Protein AF-A0A382EES9-F1 (afdb_monomer)

pLDDT: mean 71.37, std 22.9, range [36.12, 98.88]

Mean predicted aligned error: 17.4 Å

Solvent-accessible surface area (backbone atoms only — not comparable to full-atom values): 14140 Å² total; per-residue (Å²): 135,84,86,78,92,77,91,83,88,79,84,86,87,85,80,98,61,98,81,77,88,80,86,78,88,70,94,69,82,76,74,61,100,62,79,60,98,79,63,79,49,53,25,60,50,78,76,45,77,51,73,85,44,66,88,52,75,44,81,46,64,52,40,72,58,90,65,76,36,27,38,26,44,30,29,70,38,61,54,99,56,19,18,29,26,34,15,60,63,64,62,79,55,71,82,47,69,74,43,70,50,77,48,48,84,43,75,76,59,59,49,35,28,37,32,32,79,58,36,52,68,52,40,67,71,20,35,38,38,33,42,44,41,54,65,71,90,67,76,76,80,90,74,79,91,79,59,79,80,94,72,84,95,78,73,85,71,60,76,76,80,62,72,59,76,89,81,68,66,99,82,57,75,51,77,69,80,89,70,99,57,95,85,65,82,77,69,91,77,72,92,77,86,74,86,79,83,80,82,46,55,50,97,86,66,48,77,71,72,118

Structure (mmCIF, N/CA/C/O backbone):
data_AF-A0A382EES9-F1
#
_entry.id   AF-A0A382EES9-F1
#
loop_
_atom_site.group_PDB
_atom_site.id
_atom_site.type_symbol
_atom_site.label_atom_id
_atom_site.label_alt_id
_atom_site.label_comp_id
_atom_site.label_asym_id
_atom_site.label_entity_id
_atom_site.label_seq_id
_atom_site.pdbx_PDB_ins_code
_atom_site.Cartn_x
_atom_site.Cartn_y
_atom_site.Cartn_z
_atom_site.occupancy
_atom_site.B_iso_or_equiv
_atom_site.auth_seq_id
_atom_site.auth_comp_id
_atom_site.auth_asym_id
_atom_site.auth_atom_id
_atom_site.pdbx_PDB_model_num
ATOM 1 N N . MET A 1 1 ? 36.083 26.154 -17.896 1.00 42.50 1 MET A N 1
ATOM 2 C CA . MET A 1 1 ? 36.610 24.866 -18.388 1.00 42.50 1 MET A CA 1
ATOM 3 C C . MET A 1 1 ? 35.481 23.863 -18.247 1.00 42.50 1 MET A C 1
ATOM 5 O O . MET A 1 1 ? 35.076 23.611 -17.123 1.00 42.50 1 MET A O 1
ATOM 9 N N . ILE A 1 2 ? 34.883 23.423 -19.354 1.00 36.12 2 ILE A N 1
ATOM 10 C CA . ILE A 1 2 ? 33.796 22.436 -19.323 1.00 36.12 2 ILE A CA 1
ATOM 11 C C . ILE A 1 2 ? 34.467 21.068 -19.421 1.00 36.12 2 ILE A C 1
ATOM 13 O O . ILE A 1 2 ? 35.083 20.767 -20.443 1.00 36.12 2 ILE A O 1
ATOM 17 N N . ALA A 1 3 ? 34.419 20.288 -18.344 1.00 36.12 3 ALA A N 1
ATOM 18 C CA . ALA A 1 3 ? 34.829 18.892 -18.385 1.00 36.12 3 ALA A CA 1
ATOM 19 C C . ALA A 1 3 ? 33.756 18.109 -19.153 1.00 36.12 3 ALA A C 1
ATOM 21 O O . ALA A 1 3 ? 32.573 18.202 -18.832 1.00 36.12 3 ALA A O 1
ATOM 22 N N . ARG A 1 4 ? 34.166 17.404 -20.210 1.00 41.59 4 ARG A N 1
ATOM 23 C CA . ARG A 1 4 ? 33.318 16.472 -20.957 1.00 41.59 4 ARG A CA 1
ATOM 24 C C . ARG A 1 4 ? 33.819 15.071 -20.640 1.00 41.59 4 ARG A C 1
ATOM 26 O O . ARG A 1 4 ? 34.854 14.666 -21.167 1.00 41.59 4 ARG A O 1
ATOM 33 N N . ASP A 1 5 ? 33.114 14.357 -19.776 1.00 51.81 5 ASP A N 1
ATOM 34 C CA . ASP A 1 5 ? 33.430 12.959 -19.495 1.00 51.81 5 ASP A CA 1
ATOM 35 C C . ASP A 1 5 ? 33.044 12.111 -20.715 1.00 51.81 5 ASP A C 1
ATOM 37 O O . ASP A 1 5 ? 31.922 12.186 -21.213 1.00 51.81 5 ASP A O 1
ATOM 41 N N . THR A 1 6 ? 34.004 11.356 -21.255 1.00 49.81 6 THR A N 1
ATOM 42 C CA . THR A 1 6 ? 33.824 10.536 -22.463 1.00 49.81 6 THR A CA 1
ATOM 43 C C . THR A 1 6 ? 34.046 9.072 -22.108 1.00 49.81 6 THR A C 1
ATOM 45 O O . THR A 1 6 ? 35.150 8.690 -21.720 1.00 49.81 6 THR A O 1
ATOM 48 N N . LEU A 1 7 ? 33.021 8.233 -22.264 1.00 69.00 7 LEU A N 1
ATOM 49 C CA . LEU A 1 7 ? 33.156 6.785 -22.110 1.00 69.00 7 LEU A CA 1
ATOM 50 C C . LEU A 1 7 ? 33.716 6.183 -23.407 1.00 69.00 7 LEU A C 1
ATOM 52 O O . LEU A 1 7 ? 33.041 6.168 -24.433 1.00 69.00 7 LEU A O 1
ATOM 56 N N . THR A 1 8 ? 34.956 5.695 -23.363 1.00 56.03 8 THR A N 1
ATOM 57 C CA . THR A 1 8 ? 35.634 5.067 -24.510 1.00 56.03 8 THR A CA 1
ATOM 58 C C . THR A 1 8 ? 35.688 3.554 -24.311 1.00 56.03 8 THR A C 1
ATOM 60 O O . THR A 1 8 ? 36.285 3.090 -23.344 1.00 56.03 8 THR A O 1
ATOM 63 N N . ILE A 1 9 ? 35.087 2.779 -25.222 1.00 67.00 9 ILE A N 1
ATOM 64 C CA . ILE A 1 9 ? 35.114 1.307 -25.195 1.00 67.00 9 ILE A CA 1
ATOM 65 C C . ILE A 1 9 ? 35.824 0.820 -26.459 1.00 67.00 9 ILE A C 1
ATOM 67 O O . ILE A 1 9 ? 35.335 1.016 -27.569 1.00 67.00 9 ILE A O 1
ATOM 71 N N . GLN A 1 10 ? 36.998 0.211 -26.291 1.00 57.91 10 GLN A N 1
ATOM 72 C CA . GLN A 1 10 ? 37.835 -0.290 -27.383 1.00 57.91 10 GLN A CA 1
ATOM 73 C C . GLN A 1 10 ? 38.084 -1.792 -27.209 1.00 57.91 10 GLN A C 1
ATOM 75 O O . GLN A 1 10 ? 38.383 -2.242 -26.105 1.00 57.91 10 GLN A O 1
ATOM 80 N N . ASN A 1 11 ? 38.016 -2.559 -28.302 1.00 56.91 11 ASN A N 1
ATOM 81 C CA . ASN A 1 11 ? 38.629 -3.889 -28.352 1.00 56.91 11 ASN A CA 1
ATOM 82 C C . ASN A 1 11 ? 40.104 -3.734 -28.738 1.00 56.91 11 ASN A C 1
ATOM 84 O O . ASN A 1 11 ? 40.416 -2.984 -29.663 1.00 56.91 11 ASN A O 1
ATOM 88 N N . HIS A 1 12 ? 41.002 -4.458 -28.070 1.00 53.16 12 HIS A N 1
ATOM 89 C CA . HIS A 1 12 ? 42.409 -4.523 -28.469 1.00 53.16 12 HIS A CA 1
ATOM 90 C C . HIS A 1 12 ? 42.583 -5.426 -29.708 1.00 53.16 12 HIS A C 1
ATOM 92 O O . HIS A 1 12 ? 42.014 -6.514 -29.779 1.00 53.16 12 HIS A O 1
ATOM 98 N N . THR A 1 13 ? 43.382 -4.970 -30.670 1.00 51.78 13 THR A N 1
ATOM 99 C CA . THR A 1 13 ? 43.938 -5.723 -31.816 1.00 51.78 13 THR A CA 1
ATOM 100 C C . THR A 1 13 ? 45.095 -6.601 -31.280 1.00 51.78 13 THR A C 1
ATOM 102 O O . THR A 1 13 ? 45.817 -6.118 -30.415 1.00 51.78 13 THR A O 1
ATOM 105 N N . GLU A 1 14 ? 45.391 -7.863 -31.620 1.00 52.16 14 GLU A N 1
ATOM 106 C CA . GLU A 1 14 ? 45.168 -8.767 -32.764 1.00 52.16 14 GLU A CA 1
ATOM 107 C C . GLU A 1 14 ? 45.475 -10.216 -32.280 1.00 52.16 14 GLU A C 1
ATOM 109 O O . GLU A 1 14 ? 46.299 -10.388 -31.379 1.00 52.16 14 GLU A O 1
ATOM 114 N N . GLY A 1 15 ? 44.855 -11.260 -32.851 1.00 48.62 15 GLY A N 1
ATOM 115 C CA . GLY A 1 15 ? 45.161 -12.663 -32.512 1.00 48.62 15 GLY A CA 1
ATOM 116 C C . GLY A 1 15 ? 44.040 -13.648 -32.870 1.00 48.62 15 GLY A C 1
ATOM 117 O O . GLY A 1 15 ? 43.134 -13.877 -32.080 1.00 48.62 15 GLY A O 1
ATOM 118 N N . ASP A 1 16 ? 44.121 -14.171 -34.088 1.00 53.34 16 ASP A N 1
ATOM 119 C CA . ASP A 1 16 ? 43.467 -15.222 -34.899 1.00 53.34 16 ASP A CA 1
ATOM 120 C C . ASP A 1 16 ? 42.477 -16.250 -34.282 1.00 53.34 16 ASP A C 1
ATOM 122 O O . ASP A 1 16 ? 42.281 -17.335 -34.832 1.00 53.34 16 ASP A O 1
ATOM 126 N N . GLY A 1 17 ? 41.795 -15.962 -33.176 1.00 53.91 17 GLY A N 1
ATOM 127 C CA . GLY A 1 17 ? 40.752 -16.820 -32.610 1.00 53.91 17 GLY A CA 1
ATOM 128 C C . GLY A 1 17 ? 39.356 -16.323 -32.975 1.00 53.91 17 GLY A C 1
ATOM 129 O O . GLY A 1 17 ? 38.868 -15.360 -32.391 1.00 53.91 17 GLY A O 1
ATOM 130 N N . ALA A 1 18 ? 38.662 -17.000 -33.892 1.00 51.41 18 ALA A N 1
ATOM 131 C CA . ALA A 1 18 ? 37.314 -16.651 -34.369 1.00 51.41 18 ALA A CA 1
ATOM 132 C C . ALA A 1 18 ? 36.179 -16.725 -33.310 1.00 51.41 18 ALA A C 1
ATOM 134 O O . ALA A 1 18 ? 35.006 -16.704 -33.675 1.00 51.41 18 ALA A O 1
ATOM 135 N N . ALA A 1 19 ? 36.490 -16.802 -32.011 1.00 50.97 19 ALA A N 1
ATOM 136 C CA . ALA A 1 19 ? 35.533 -17.136 -30.954 1.00 50.97 19 ALA A CA 1
ATOM 137 C C . ALA A 1 19 ? 35.266 -16.045 -29.893 1.00 50.97 19 ALA A C 1
ATOM 139 O O . ALA A 1 19 ? 34.475 -16.294 -28.991 1.00 50.97 19 ALA A O 1
ATOM 140 N N . ALA A 1 20 ? 35.836 -14.835 -29.970 1.00 51.59 20 ALA A N 1
ATOM 141 C CA . ALA A 1 20 ? 35.508 -13.781 -28.993 1.00 51.59 20 ALA A CA 1
ATOM 142 C C . ALA A 1 20 ? 35.562 -12.368 -29.600 1.00 51.59 20 ALA A C 1
ATOM 144 O O . ALA A 1 20 ? 36.567 -11.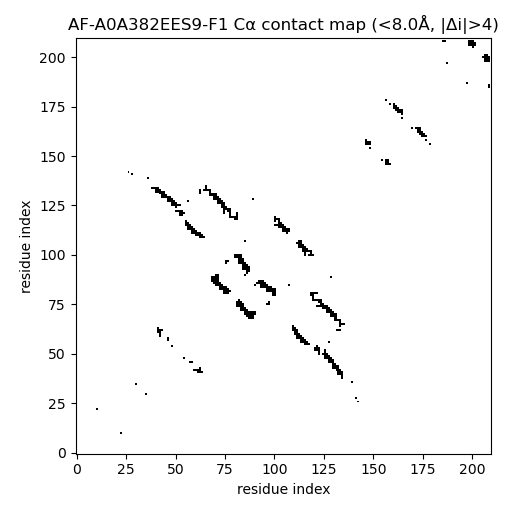673 -29.510 1.00 51.59 20 ALA A O 1
ATOM 145 N N . ARG A 1 21 ? 34.473 -11.940 -30.251 1.00 56.56 21 ARG A N 1
ATOM 146 C CA . ARG A 1 21 ? 34.340 -10.598 -30.862 1.00 56.56 21 ARG A CA 1
ATOM 147 C C . ARG A 1 21 ? 33.037 -9.884 -30.477 1.00 56.56 21 ARG A C 1
ATOM 149 O O . ARG A 1 21 ? 32.479 -9.150 -31.285 1.00 56.56 21 ARG A O 1
ATOM 156 N N . LEU A 1 22 ? 32.530 -10.112 -29.267 1.00 52.56 22 LEU A N 1
ATOM 157 C CA . LEU A 1 22 ? 31.331 -9.437 -28.759 1.00 52.56 22 LEU A CA 1
ATOM 158 C C . LEU A 1 22 ? 31.730 -8.323 -27.786 1.00 52.56 22 LEU A C 1
ATOM 160 O O . LEU A 1 22 ? 32.188 -8.599 -26.681 1.00 52.56 22 LEU A O 1
ATOM 164 N N . THR A 1 23 ? 31.542 -7.064 -28.192 1.00 53.81 23 THR A N 1
ATOM 165 C CA . THR A 1 23 ? 31.513 -5.924 -27.264 1.00 53.81 23 THR A CA 1
ATOM 166 C C . THR A 1 23 ? 30.055 -5.655 -26.922 1.00 53.81 23 THR A C 1
ATOM 168 O O . THR A 1 23 ? 29.366 -4.928 -27.635 1.00 53.81 23 THR A O 1
ATOM 171 N N . ASN A 1 24 ? 29.562 -6.273 -25.850 1.00 54.53 24 ASN A N 1
ATOM 172 C CA . ASN A 1 24 ? 28.221 -5.995 -25.351 1.00 54.53 24 ASN A CA 1
ATOM 173 C C . ASN A 1 24 ? 28.283 -4.785 -24.418 1.00 54.53 24 ASN A C 1
ATOM 175 O O . ASN A 1 24 ? 28.760 -4.896 -23.291 1.00 54.53 24 ASN A O 1
ATOM 179 N N . ILE A 1 25 ? 27.768 -3.639 -24.865 1.00 68.31 25 ILE A N 1
ATOM 180 C CA . ILE A 1 25 ? 27.372 -2.573 -23.940 1.00 68.31 25 ILE A CA 1
ATOM 181 C C . ILE A 1 25 ? 26.004 -2.974 -23.411 1.00 68.31 25 ILE A C 1
ATOM 183 O O . ILE A 1 25 ? 24.982 -2.771 -24.061 1.00 68.31 25 ILE A O 1
ATOM 187 N N . ALA A 1 26 ? 26.004 -3.636 -22.265 1.00 53.47 26 ALA A N 1
ATOM 188 C CA . ALA A 1 26 ? 24.794 -4.128 -21.648 1.00 53.47 26 ALA A CA 1
ATOM 189 C C . ALA A 1 26 ? 24.484 -3.249 -20.436 1.00 53.47 26 ALA A C 1
ATOM 191 O O . ALA A 1 26 ? 25.188 -3.303 -19.429 1.00 53.47 26 ALA A O 1
ATOM 192 N N . PHE A 1 27 ? 23.436 -2.437 -20.539 1.00 60.19 27 PHE A N 1
ATOM 193 C CA . PHE A 1 27 ? 22.847 -1.761 -19.387 1.00 60.19 27 PHE A CA 1
ATOM 194 C C . PHE A 1 27 ? 22.052 -2.805 -18.605 1.00 60.19 27 PHE A C 1
ATOM 196 O O . PHE A 1 27 ? 20.870 -3.023 -18.850 1.00 60.19 27 PHE A O 1
ATOM 203 N N . GLN A 1 28 ? 22.747 -3.543 -17.748 1.00 49.47 28 GLN A N 1
ATOM 204 C CA . GLN A 1 28 ? 22.151 -4.571 -16.907 1.00 49.47 28 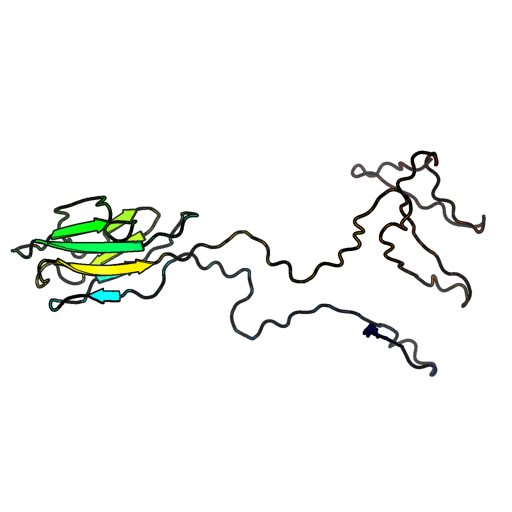GLN A CA 1
ATOM 205 C C . GLN A 1 28 ? 22.050 -4.019 -15.493 1.00 49.47 28 GLN A C 1
ATOM 207 O O . GLN A 1 28 ? 23.063 -3.664 -14.894 1.00 49.47 28 GLN A O 1
ATOM 212 N N . GLY A 1 29 ? 20.836 -3.970 -14.956 1.00 46.19 29 GLY A N 1
ATOM 213 C CA . GLY A 1 29 ? 20.664 -4.026 -13.513 1.00 46.19 29 GLY A CA 1
ATOM 214 C C . GLY A 1 29 ? 20.860 -5.475 -13.082 1.00 46.19 29 GLY A C 1
ATOM 215 O O . GLY A 1 29 ? 20.283 -6.380 -13.684 1.00 46.19 29 GLY A O 1
ATOM 216 N N . TRP A 1 30 ? 21.686 -5.711 -12.070 1.00 39.50 30 TRP A N 1
ATOM 217 C CA . TRP A 1 30 ? 21.537 -6.920 -11.273 1.00 39.50 30 TRP A CA 1
ATOM 218 C C . TRP A 1 30 ? 20.453 -6.639 -10.248 1.00 39.50 30 TRP A C 1
ATOM 220 O O . TRP A 1 30 ? 20.538 -5.636 -9.543 1.00 39.50 30 TRP A O 1
ATOM 230 N N . SER A 1 31 ? 19.446 -7.510 -10.184 1.00 46.06 31 SER A N 1
ATOM 231 C CA . SER A 1 31 ? 18.669 -7.630 -8.961 1.00 46.06 31 SER A CA 1
ATOM 232 C C . SER A 1 31 ? 19.660 -8.049 -7.877 1.00 46.06 31 SER A C 1
ATOM 234 O O . SER A 1 31 ? 20.316 -9.093 -8.002 1.00 46.06 31 SER A O 1
ATOM 236 N N . ASP A 1 32 ? 19.789 -7.257 -6.822 1.00 42.03 32 ASP A N 1
ATOM 237 C CA . ASP A 1 32 ? 20.064 -7.860 -5.530 1.00 42.03 32 ASP A CA 1
ATOM 238 C C . ASP A 1 32 ? 19.013 -8.954 -5.294 1.00 42.03 32 ASP A C 1
ATOM 240 O O . ASP A 1 32 ? 17.936 -8.963 -5.886 1.00 42.03 32 ASP A O 1
ATOM 244 N N . GLY A 1 33 ? 19.354 -9.974 -4.517 1.00 43.34 33 GLY A N 1
ATOM 245 C CA . GLY A 1 33 ? 18.442 -11.078 -4.211 1.00 43.34 33 GLY A CA 1
ATOM 246 C C . GLY A 1 33 ? 17.223 -10.669 -3.375 1.00 43.34 33 GLY A C 1
ATOM 247 O O . GLY A 1 33 ? 16.751 -11.486 -2.599 1.00 43.34 33 GLY A O 1
ATOM 248 N N . GLU A 1 34 ? 16.745 -9.437 -3.509 1.00 49.28 34 GLU A N 1
ATOM 249 C CA . GLU A 1 34 ? 15.599 -8.836 -2.856 1.00 49.28 34 GLU A CA 1
ATOM 250 C C . GLU A 1 34 ? 14.888 -7.994 -3.935 1.00 49.28 34 GLU A C 1
ATOM 252 O O . GLU A 1 34 ? 15.448 -7.038 -4.453 1.00 49.28 34 GLU A O 1
ATOM 257 N N . ASP A 1 35 ? 13.665 -8.385 -4.293 1.00 47.59 35 ASP A N 1
ATOM 258 C CA . ASP A 1 35 ? 12.671 -7.509 -4.928 1.00 47.59 35 ASP A CA 1
ATOM 259 C C . ASP A 1 35 ? 12.956 -7.015 -6.375 1.00 47.59 35 ASP A C 1
ATOM 261 O O . ASP A 1 35 ? 13.468 -5.930 -6.665 1.00 47.59 35 ASP A O 1
ATOM 265 N N . SER A 1 36 ? 12.544 -7.843 -7.344 1.00 50.50 36 SER A N 1
ATOM 266 C CA . SER A 1 36 ? 12.363 -7.398 -8.728 1.00 50.50 36 SER A CA 1
ATOM 267 C C . SER A 1 36 ? 11.241 -6.367 -8.780 1.00 50.50 36 SER A C 1
ATOM 269 O O . SER A 1 36 ? 10.146 -6.647 -8.319 1.00 50.50 36 SER A O 1
ATOM 271 N N . ALA A 1 37 ? 11.444 -5.251 -9.483 1.00 43.12 37 ALA A N 1
ATOM 272 C CA . ALA A 1 37 ? 10.449 -4.202 -9.753 1.00 43.12 37 ALA A CA 1
ATOM 273 C C . ALA A 1 37 ? 9.230 -4.634 -10.624 1.00 43.12 37 ALA A C 1
ATOM 275 O O . ALA A 1 37 ? 8.714 -3.864 -11.434 1.00 43.12 37 ALA A O 1
ATOM 276 N N . ASN A 1 38 ? 8.786 -5.880 -10.471 1.00 45.34 38 ASN A N 1
ATOM 277 C CA . ASN A 1 38 ? 7.461 -6.398 -10.773 1.00 45.34 38 ASN A CA 1
ATOM 278 C C . ASN A 1 38 ? 6.846 -7.082 -9.528 1.00 45.34 38 ASN A C 1
ATOM 280 O O . ASN A 1 38 ? 5.967 -7.935 -9.675 1.00 45.34 38 ASN A O 1
ATOM 284 N N . ASP A 1 39 ? 7.315 -6.759 -8.316 1.00 48.12 39 ASP A N 1
ATOM 285 C CA . ASP A 1 39 ? 6.694 -7.257 -7.098 1.00 48.12 39 ASP A CA 1
ATOM 286 C C . ASP A 1 39 ? 5.304 -6.650 -6.971 1.00 48.12 39 ASP A C 1
ATOM 288 O O . ASP A 1 39 ? 5.065 -5.453 -6.778 1.00 48.12 39 ASP A O 1
ATOM 292 N N . TYR A 1 40 ? 4.349 -7.549 -7.112 1.00 46.34 40 TYR A N 1
ATOM 293 C CA . TYR A 1 40 ? 2.964 -7.351 -6.777 1.00 46.34 40 TYR A CA 1
ATOM 294 C C . TYR A 1 40 ? 2.853 -7.175 -5.255 1.00 46.34 40 TYR A C 1
ATOM 296 O O . TYR A 1 40 ? 2.450 -8.082 -4.530 1.00 46.34 40 TYR A O 1
ATOM 304 N N . PHE A 1 41 ? 3.210 -5.998 -4.739 1.00 57.91 41 PHE A N 1
ATOM 305 C CA . PHE A 1 41 ? 2.901 -5.620 -3.362 1.00 57.91 41 PHE A CA 1
ATOM 306 C C . PHE A 1 41 ? 1.443 -5.171 -3.280 1.00 57.91 41 PHE A C 1
ATOM 308 O O . PHE A 1 41 ? 1.147 -3.984 -3.159 1.00 57.91 41 PHE A O 1
ATOM 315 N N . GLN A 1 42 ? 0.513 -6.120 -3.388 1.00 61.12 42 GLN A N 1
ATOM 316 C CA . GLN A 1 42 ? -0.883 -5.880 -3.026 1.00 61.12 42 GLN A CA 1
ATOM 317 C C . GLN A 1 42 ? -1.101 -6.316 -1.584 1.00 61.12 42 GLN A C 1
ATOM 319 O O . GLN A 1 42 ? -0.973 -7.494 -1.251 1.00 61.12 42 GLN A O 1
ATOM 324 N N . GLY A 1 43 ? -1.424 -5.351 -0.726 1.00 81.94 43 GLY A N 1
ATOM 325 C CA . GLY A 1 43 ? -1.603 -5.584 0.700 1.00 81.94 43 GLY A CA 1
ATOM 326 C C . GLY A 1 43 ? -1.488 -4.296 1.504 1.00 81.94 43 GLY A C 1
ATOM 327 O O . GLY A 1 43 ? -2.020 -3.250 1.126 1.00 81.94 43 GLY A O 1
ATOM 328 N N . PHE A 1 44 ? -0.799 -4.377 2.635 1.00 90.62 44 PHE A N 1
ATOM 329 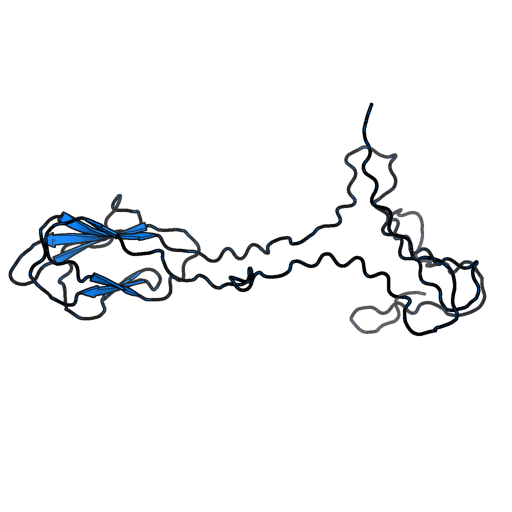C CA . PHE A 1 44 ? -0.675 -3.289 3.595 1.00 90.62 44 PHE A CA 1
ATOM 330 C C . PHE A 1 44 ? 0.614 -3.412 4.414 1.00 90.62 44 PHE A C 1
ATOM 332 O O . PHE A 1 44 ? 1.191 -4.492 4.531 1.00 90.62 44 PHE A O 1
ATOM 339 N N . ALA A 1 45 ? 1.069 -2.287 4.965 1.00 89.56 45 ALA A N 1
ATOM 340 C CA . ALA A 1 45 ? 2.203 -2.224 5.881 1.00 89.56 45 ALA A CA 1
ATOM 341 C C . ALA A 1 45 ? 1.878 -2.866 7.243 1.00 89.56 45 ALA A C 1
ATOM 343 O O . ALA A 1 45 ? 0.729 -3.193 7.533 1.00 89.56 45 ALA A O 1
ATOM 344 N N . SER A 1 46 ? 2.885 -3.005 8.108 1.00 91.06 46 SER A N 1
ATOM 345 C CA . SER A 1 46 ? 2.709 -3.548 9.459 1.00 91.06 46 SER A CA 1
ATOM 346 C C . SER A 1 46 ? 1.587 -2.852 10.231 1.00 91.06 46 SER A C 1
ATOM 348 O O . SER A 1 46 ? 1.498 -1.624 10.248 1.00 91.06 46 SER A O 1
ATOM 350 N N . THR A 1 47 ? 0.768 -3.645 10.918 1.00 95.75 47 THR A N 1
ATOM 351 C CA . THR A 1 47 ? -0.279 -3.133 11.800 1.00 95.75 47 THR A CA 1
ATOM 352 C C . THR A 1 47 ? 0.327 -2.445 13.017 1.00 95.75 47 THR A C 1
ATOM 354 O O . THR A 1 47 ? 1.200 -2.998 13.689 1.00 95.75 47 THR A O 1
ATOM 357 N N . THR A 1 48 ? -0.162 -1.251 13.331 1.00 97.62 48 THR A N 1
ATOM 358 C CA . THR A 1 48 ? 0.119 -0.560 14.592 1.00 97.62 48 THR A CA 1
ATOM 359 C C . THR A 1 48 ? -1.098 -0.651 15.503 1.00 97.62 48 THR A C 1
ATOM 361 O O . THR A 1 48 ? -2.231 -0.626 15.034 1.00 97.62 48 THR A O 1
ATOM 364 N N . PHE A 1 49 ? -0.867 -0.765 16.809 1.00 98.25 49 PHE A N 1
ATOM 365 C CA . PHE A 1 49 ? -1.911 -0.749 17.832 1.00 98.25 49 PHE A CA 1
ATOM 366 C C . PHE A 1 49 ? -1.654 0.400 18.802 1.00 98.25 49 PHE A C 1
ATOM 368 O O . PHE A 1 49 ? -0.526 0.580 19.265 1.00 98.25 49 PHE A O 1
ATOM 375 N N . THR A 1 50 ? -2.700 1.155 19.124 1.00 98.44 50 THR A N 1
ATOM 376 C CA . THR A 1 50 ? -2.673 2.209 20.140 1.00 98.44 50 THR A CA 1
ATOM 377 C C . THR A 1 50 ? -3.785 1.960 21.143 1.00 98.44 50 THR A C 1
ATOM 379 O O . THR A 1 50 ? -4.958 2.167 20.838 1.00 98.44 50 THR A O 1
ATOM 382 N N . GLY A 1 51 ? -3.410 1.542 22.349 1.00 97.25 51 GLY A N 1
ATOM 383 C CA . GLY A 1 51 ? -4.355 1.179 23.396 1.00 97.25 51 GLY A CA 1
ATOM 384 C C . GLY A 1 51 ? -3.691 0.499 24.582 1.00 97.25 51 GLY A C 1
ATOM 385 O O . GLY A 1 51 ? -2.469 0.354 24.639 1.00 97.25 51 GLY A O 1
ATOM 386 N N . SER A 1 52 ? -4.523 0.083 25.530 1.00 95.44 52 SER A N 1
ATOM 387 C CA . SER A 1 52 ? -4.117 -0.677 26.719 1.00 95.44 52 SER A CA 1
ATOM 388 C C . SER A 1 52 ? -4.957 -1.934 26.947 1.00 95.44 52 SER A C 1
ATOM 390 O O . SER A 1 52 ? -4.680 -2.670 27.892 1.00 95.44 52 SER A O 1
ATOM 392 N N . GLY A 1 53 ? -6.004 -2.146 26.145 1.00 96.75 53 GLY A N 1
ATOM 393 C CA . GLY A 1 53 ? -6.806 -3.360 26.138 1.00 96.75 53 GLY A CA 1
ATOM 394 C C . GLY A 1 53 ? -6.121 -4.494 25.383 1.00 96.75 53 GLY A C 1
ATOM 395 O O . GLY A 1 53 ? -4.909 -4.480 25.142 1.00 96.75 53 GLY A O 1
ATOM 396 N N . LEU A 1 54 ? -6.911 -5.511 25.050 1.00 97.94 54 LEU A N 1
ATOM 397 C CA . LEU A 1 54 ? -6.442 -6.657 24.284 1.00 97.94 54 LEU A CA 1
ATOM 398 C C . LEU A 1 54 ? -5.992 -6.226 22.877 1.00 97.94 54 LEU A C 1
ATOM 400 O O . LEU A 1 54 ? -6.695 -5.493 22.197 1.00 97.94 54 LEU A O 1
ATOM 404 N N . ASN A 1 55 ? -4.819 -6.692 22.440 1.00 98.31 55 ASN A N 1
ATOM 405 C CA . ASN A 1 55 ? -4.296 -6.461 21.092 1.00 98.31 55 ASN A CA 1
ATOM 406 C C . ASN A 1 55 ? -4.271 -7.778 20.312 1.00 98.31 55 ASN A C 1
ATOM 408 O O . ASN A 1 55 ? -3.270 -8.497 20.336 1.00 98.31 55 ASN A O 1
ATOM 412 N N . ASP A 1 56 ? -5.381 -8.104 19.662 1.00 98.31 56 ASP A N 1
ATOM 413 C CA . ASP A 1 56 ? -5.571 -9.370 18.949 1.00 98.31 56 ASP A CA 1
ATOM 414 C C . ASP A 1 56 ? -6.292 -9.215 17.594 1.00 98.31 56 ASP A C 1
ATOM 416 O O . ASP A 1 56 ? -6.662 -10.215 16.973 1.00 98.31 56 ASP A O 1
ATOM 420 N N . LEU A 1 57 ? -6.461 -7.980 17.107 1.00 98.50 57 LEU A N 1
ATOM 421 C CA . LEU A 1 57 ? -6.932 -7.717 15.750 1.00 98.50 57 LEU A CA 1
ATOM 422 C C . LEU A 1 57 ? -5.836 -8.076 14.745 1.00 98.50 57 LEU A C 1
ATOM 424 O O . LEU A 1 57 ? -4.710 -7.581 14.813 1.00 98.50 57 LEU A O 1
ATOM 428 N N . THR A 1 58 ? -6.195 -8.885 13.754 1.00 98.19 58 THR A N 1
ATOM 429 C CA . THR A 1 58 ? -5.351 -9.186 12.594 1.00 98.19 58 THR A CA 1
ATOM 430 C C . THR A 1 58 ? -6.001 -8.662 11.316 1.00 98.19 58 THR A C 1
ATOM 432 O O . THR A 1 58 ? -7.152 -8.992 11.026 1.00 98.19 58 THR A O 1
ATOM 435 N N . TYR A 1 59 ? -5.261 -7.864 10.540 1.00 97.81 59 TYR A N 1
ATOM 436 C CA . TYR A 1 59 ? -5.633 -7.504 9.169 1.00 97.81 59 TYR A CA 1
ATOM 437 C C . TYR A 1 59 ? -5.208 -8.609 8.195 1.00 97.81 59 TYR A C 1
ATOM 439 O O . TYR A 1 59 ? -4.180 -9.261 8.376 1.00 97.81 59 TYR A O 1
ATOM 447 N N . SER A 1 60 ? -5.991 -8.813 7.141 1.00 94.94 60 SER A N 1
ATOM 448 C CA . SER A 1 60 ? -5.736 -9.779 6.071 1.00 94.94 60 SER A CA 1
ATOM 449 C C . SER A 1 60 ? -6.408 -9.342 4.762 1.00 94.94 60 SER A C 1
ATOM 451 O O . SER A 1 60 ? -7.058 -8.296 4.700 1.00 94.94 60 SER A O 1
ATOM 453 N N . GLY A 1 61 ? -6.250 -10.155 3.716 1.00 91.88 61 GLY A N 1
ATOM 454 C CA . GLY A 1 61 ? -6.837 -9.915 2.400 1.00 91.88 61 GLY A CA 1
ATOM 455 C C . GLY A 1 61 ? -5.890 -9.220 1.421 1.00 91.88 61 GLY A C 1
ATOM 456 O O . GLY A 1 61 ? -4.766 -8.846 1.757 1.00 91.88 61 GLY A O 1
ATOM 457 N N . ASN A 1 62 ? -6.346 -9.091 0.177 1.00 88.88 62 ASN A N 1
ATOM 458 C CA . ASN A 1 62 ? -5.592 -8.486 -0.915 1.00 88.88 62 ASN A CA 1
ATOM 459 C C . ASN A 1 62 ? -6.249 -7.156 -1.273 1.00 88.88 62 ASN A C 1
ATOM 461 O O . ASN A 1 62 ? -7.306 -7.145 -1.908 1.00 88.88 62 ASN A O 1
ATOM 465 N N . TYR A 1 63 ? -5.618 -6.050 -0.867 1.00 92.06 63 TYR A N 1
ATOM 466 C CA . TYR A 1 63 ? -6.096 -4.720 -1.228 1.00 92.06 63 TYR A CA 1
ATOM 467 C C . TYR A 1 63 ? -6.172 -4.592 -2.752 1.00 92.06 63 TYR A C 1
ATOM 469 O O . TYR A 1 63 ? -5.199 -4.900 -3.436 1.00 92.06 63 TYR A O 1
ATOM 477 N N . ASN A 1 64 ? -7.329 -4.186 -3.277 1.00 89.62 64 ASN A N 1
ATOM 478 C CA . ASN A 1 64 ? -7.631 -4.240 -4.713 1.00 89.62 64 ASN A CA 1
ATOM 479 C C . ASN A 1 64 ? -7.977 -2.876 -5.338 1.00 89.62 64 ASN A C 1
ATOM 481 O O . ASN A 1 64 ? -8.592 -2.815 -6.402 1.00 89.62 64 ASN A O 1
ATOM 485 N N . SER A 1 65 ? -7.572 -1.782 -4.690 1.00 89.81 65 SER A N 1
ATOM 486 C CA . SER A 1 65 ? -7.786 -0.408 -5.158 1.00 89.81 65 SER A CA 1
ATOM 487 C C . SER A 1 65 ? -6.463 0.278 -5.521 1.00 89.81 65 SER A C 1
ATOM 489 O O . SER A 1 65 ? -5.389 -0.113 -5.073 1.00 89.81 65 SER A O 1
ATOM 491 N N . THR A 1 66 ? -6.535 1.321 -6.351 1.00 87.06 66 THR A N 1
ATOM 492 C CA . THR A 1 66 ? -5.374 2.057 -6.886 1.00 87.06 66 THR A CA 1
ATOM 493 C C . THR A 1 66 ? -4.982 3.286 -6.063 1.00 87.06 66 THR A C 1
ATOM 495 O O . THR A 1 66 ? -4.082 4.026 -6.450 1.00 87.06 66 THR A O 1
ATOM 498 N N . THR A 1 67 ? -5.674 3.561 -4.958 1.00 90.62 67 THR A N 1
ATOM 499 C CA . THR A 1 67 ? -5.414 4.722 -4.093 1.00 90.62 67 THR A CA 1
ATOM 500 C C . THR A 1 67 ? -4.833 4.261 -2.765 1.00 90.62 67 THR A C 1
ATOM 502 O O . THR A 1 67 ? -5.373 3.341 -2.159 1.00 90.62 67 THR A O 1
ATOM 505 N N . VAL A 1 68 ? -3.763 4.899 -2.286 1.00 92.69 68 VAL A N 1
ATOM 506 C CA . VAL A 1 68 ? -3.248 4.640 -0.932 1.00 92.69 68 VAL A CA 1
ATOM 507 C C . VAL A 1 68 ? -4.270 5.118 0.101 1.00 92.69 68 VAL A C 1
ATOM 509 O O . VAL A 1 68 ? -4.741 6.251 0.027 1.00 92.69 68 VAL A O 1
ATOM 512 N N . ARG A 1 69 ? -4.597 4.252 1.058 1.00 95.69 69 ARG A N 1
ATOM 513 C CA . ARG A 1 69 ? -5.540 4.482 2.153 1.00 95.69 69 ARG A CA 1
ATOM 514 C C . ARG A 1 69 ? -4.909 4.129 3.493 1.00 95.69 69 ARG A C 1
ATOM 516 O O . ARG A 1 69 ? -4.001 3.297 3.559 1.00 95.69 69 ARG A O 1
ATOM 523 N N . THR A 1 70 ? -5.442 4.724 4.552 1.00 97.69 70 THR A N 1
ATOM 524 C CA . THR A 1 70 ? -5.095 4.376 5.931 1.00 97.69 70 THR A CA 1
ATOM 525 C C . THR A 1 70 ? -6.337 3.820 6.594 1.00 97.69 70 THR A C 1
ATOM 527 O O . THR A 1 70 ? -7.279 4.564 6.863 1.00 97.69 70 THR A O 1
ATOM 530 N N . TYR A 1 71 ? -6.341 2.518 6.859 1.00 98.56 71 TYR A N 1
ATOM 531 C CA . TYR A 1 71 ? -7.443 1.907 7.584 1.00 98.56 71 TYR A CA 1
ATOM 532 C C . TYR A 1 71 ? -7.225 2.085 9.069 1.00 98.56 71 TYR A C 1
ATOM 534 O O . TYR A 1 71 ? -6.128 1.846 9.571 1.00 98.56 71 TYR A O 1
ATOM 542 N N . ARG A 1 72 ? -8.293 2.461 9.763 1.00 98.75 72 ARG A N 1
ATOM 543 C CA . ARG A 1 72 ? -8.343 2.517 11.216 1.00 98.75 72 ARG A CA 1
ATOM 544 C C . ARG A 1 72 ? -9.569 1.766 11.690 1.00 98.75 72 ARG A C 1
ATOM 546 O O . ARG A 1 72 ? -10.682 2.156 11.357 1.00 98.75 72 ARG A O 1
ATOM 553 N N . VAL A 1 73 ? -9.369 0.752 12.519 1.00 98.81 73 VAL A N 1
ATOM 554 C CA . VAL A 1 73 ? -10.439 0.089 13.273 1.00 98.81 73 VAL A CA 1
ATOM 555 C C . VAL A 1 73 ? -10.310 0.519 14.721 1.00 98.81 73 VAL A C 1
ATOM 557 O O . VAL A 1 73 ? -9.244 0.354 15.306 1.00 98.81 73 VAL A O 1
ATOM 560 N N . LYS A 1 74 ? -11.365 1.105 15.287 1.00 98.81 74 LYS A N 1
ATOM 561 C CA . LYS A 1 74 ? -11.380 1.669 16.639 1.00 98.81 74 LYS A CA 1
ATOM 562 C C . LYS A 1 74 ? -12.545 1.103 17.435 1.00 98.81 74 LYS A C 1
ATOM 564 O O . LYS A 1 74 ? -13.669 1.086 16.944 1.00 98.81 74 LYS A O 1
ATOM 569 N N . ILE A 1 75 ? -12.298 0.733 18.682 1.00 98.81 75 ILE A N 1
ATOM 570 C CA . ILE A 1 75 ? -13.344 0.283 19.603 1.00 98.81 75 ILE A CA 1
ATOM 571 C C . ILE A 1 75 ? -14.238 1.465 19.978 1.00 98.81 75 ILE A C 1
ATOM 573 O O . ILE A 1 75 ? -13.752 2.480 20.488 1.00 98.81 75 ILE A O 1
ATOM 577 N N . ASP A 1 76 ? -15.542 1.336 19.737 1.00 98.50 76 ASP A N 1
ATOM 578 C CA . ASP A 1 76 ? -16.546 2.360 20.053 1.00 98.50 76 ASP A CA 1
ATOM 579 C C . ASP A 1 76 ? -17.508 1.962 21.185 1.00 98.50 76 ASP A C 1
ATOM 581 O O . ASP A 1 76 ? -18.153 2.844 21.758 1.00 98.50 76 ASP A O 1
ATOM 585 N N . ALA A 1 77 ? -17.520 0.692 21.604 1.00 98.44 77 ALA A N 1
ATOM 586 C CA . ALA A 1 77 ? -18.059 0.267 22.894 1.00 98.44 77 ALA A CA 1
ATOM 587 C C . ALA A 1 77 ? -17.323 -0.968 23.436 1.00 98.44 77 ALA A C 1
ATOM 589 O O . ALA A 1 77 ? -17.114 -1.937 22.712 1.00 98.44 77 ALA A O 1
ATOM 590 N N . ALA A 1 78 ? -16.989 -0.945 24.730 1.00 97.38 78 ALA A N 1
ATOM 591 C CA . ALA A 1 78 ? -16.528 -2.118 25.474 1.00 97.38 78 ALA A CA 1
ATOM 592 C C . ALA A 1 78 ? -17.679 -2.628 26.357 1.00 97.38 78 ALA A C 1
ATOM 594 O O . ALA A 1 78 ? -18.152 -1.901 27.237 1.00 97.38 78 ALA A O 1
ATOM 595 N N . ALA A 1 79 ? -18.190 -3.829 26.091 1.00 94.44 79 ALA A N 1
ATOM 596 C CA . ALA A 1 79 ? -19.439 -4.329 26.671 1.00 94.44 79 ALA A CA 1
ATOM 597 C C . ALA A 1 79 ? -19.456 -5.868 26.782 1.00 94.44 79 ALA A C 1
ATOM 599 O O . ALA A 1 79 ? -18.420 -6.521 26.830 1.00 94.44 79 ALA A O 1
ATOM 600 N N . ALA A 1 80 ? -20.650 -6.471 26.861 1.00 95.25 80 ALA A N 1
ATOM 601 C CA . ALA A 1 80 ? -20.802 -7.932 26.806 1.00 95.25 80 ALA A CA 1
ATOM 602 C C . ALA A 1 80 ? -20.377 -8.519 25.445 1.00 95.25 80 ALA A C 1
ATOM 604 O O . ALA A 1 80 ? -20.019 -9.688 25.341 1.00 95.25 80 ALA A O 1
ATOM 605 N N . THR A 1 81 ? -20.435 -7.703 24.398 1.00 98.00 81 THR A N 1
ATOM 606 C CA . THR A 1 81 ? -19.778 -7.914 23.111 1.00 98.00 81 THR A CA 1
ATOM 607 C C . THR A 1 81 ? -19.276 -6.547 22.699 1.00 98.00 81 THR A C 1
ATOM 609 O O . THR A 1 81 ? -20.070 -5.604 22.641 1.00 98.00 81 THR A O 1
ATOM 612 N N . ASP A 1 82 ? -17.973 -6.427 22.494 1.00 98.75 82 ASP A N 1
ATOM 613 C CA . ASP A 1 82 ? -17.372 -5.162 22.104 1.00 98.75 82 ASP A CA 1
ATOM 614 C C . ASP A 1 82 ? -17.806 -4.809 20.674 1.00 98.75 82 ASP A C 1
ATOM 616 O O . ASP A 1 82 ? -18.082 -5.686 19.842 1.00 98.75 82 ASP A O 1
ATOM 620 N N . 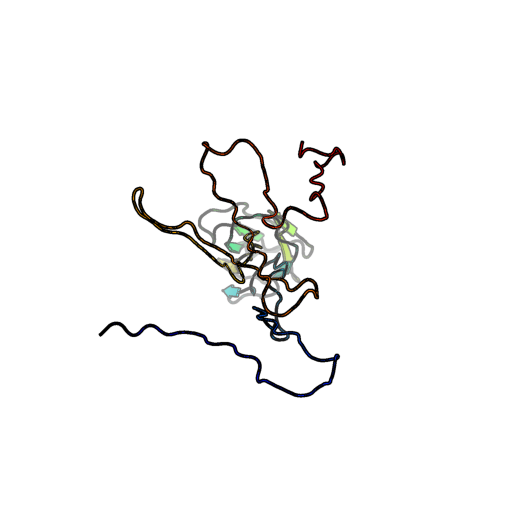THR A 1 83 ? -17.88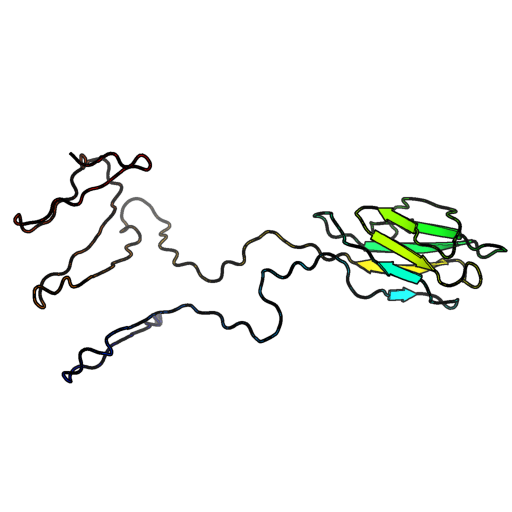9 -3.513 20.391 1.00 98.81 83 THR A N 1
ATOM 621 C CA . THR A 1 83 ? -18.193 -2.991 19.059 1.00 98.81 83 THR A CA 1
ATOM 622 C C . THR A 1 83 ? -17.069 -2.099 18.557 1.00 98.81 83 THR A C 1
ATOM 624 O O . THR A 1 83 ? -16.324 -1.495 19.338 1.00 98.81 83 THR A O 1
ATOM 627 N N . TYR A 1 84 ? -16.944 -2.023 17.235 1.00 98.88 84 TYR A N 1
ATOM 628 C CA . TYR A 1 84 ? -15.986 -1.164 16.565 1.00 98.88 84 TYR A CA 1
ATOM 629 C C . TYR A 1 84 ? -16.649 -0.239 15.543 1.00 98.88 84 TYR A C 1
ATOM 631 O O . TYR A 1 84 ? -17.700 -0.518 14.959 1.00 98.88 84 TYR A O 1
ATOM 639 N N . THR A 1 85 ? -15.943 0.850 15.278 1.00 98.81 85 THR A N 1
ATOM 640 C CA . THR A 1 85 ? -16.105 1.709 14.113 1.00 98.81 85 THR A CA 1
ATOM 641 C C . THR A 1 85 ? -14.849 1.608 13.255 1.00 98.81 85 THR A C 1
ATOM 643 O O . THR A 1 85 ? -13.763 1.310 13.764 1.00 98.81 85 THR A O 1
ATOM 646 N N . TRP A 1 86 ? -14.970 1.834 11.951 1.00 98.81 86 TRP A N 1
ATOM 647 C CA . TRP A 1 86 ? -13.816 1.797 11.064 1.00 98.81 86 TRP A CA 1
ATOM 648 C C . TRP A 1 86 ? -13.838 2.907 10.017 1.00 98.81 86 TRP A C 1
ATOM 650 O O . TRP A 1 86 ? -14.881 3.484 9.708 1.00 98.81 86 TRP A O 1
ATOM 660 N N . SER A 1 87 ? -12.651 3.219 9.520 1.00 98.81 87 SER A N 1
ATOM 661 C CA . SER A 1 87 ? -12.356 4.285 8.571 1.00 98.81 87 SER A CA 1
ATOM 662 C C . SER A 1 87 ? -11.331 3.783 7.561 1.00 98.81 87 SER A C 1
ATOM 664 O O . SER A 1 87 ? -10.490 2.957 7.924 1.00 98.81 87 SER A O 1
ATOM 666 N N . ASP A 1 88 ? -11.376 4.295 6.331 1.00 98.19 88 ASP A N 1
ATOM 667 C CA . ASP A 1 88 ? -10.339 4.089 5.313 1.00 98.19 88 ASP A CA 1
ATOM 668 C C . ASP A 1 88 ? -9.536 5.369 4.973 1.00 98.19 88 ASP A C 1
ATOM 670 O O . ASP A 1 88 ? -8.706 5.374 4.056 1.00 98.19 88 ASP A O 1
ATOM 674 N N . ASP A 1 89 ? -9.734 6.435 5.759 1.00 97.88 89 ASP A N 1
ATOM 675 C CA . ASP A 1 89 ? -9.083 7.746 5.640 1.00 97.88 89 ASP A CA 1
ATOM 676 C C . ASP A 1 89 ? -8.382 8.201 6.941 1.00 97.88 89 ASP A C 1
ATOM 678 O O . ASP A 1 89 ? -8.234 9.397 7.223 1.00 97.88 89 ASP A O 1
ATOM 682 N N . GLY A 1 90 ? -7.937 7.238 7.757 1.00 96.44 90 GLY A N 1
ATOM 683 C CA . GLY A 1 90 ? -7.191 7.487 8.996 1.00 96.44 90 GLY A CA 1
ATOM 684 C C . GLY A 1 90 ? -8.035 8.046 10.147 1.00 96.44 90 GLY A C 1
ATOM 685 O O . GLY A 1 90 ? -7.496 8.623 11.092 1.00 96.44 90 GLY A O 1
ATOM 686 N N . GLY A 1 91 ? -9.357 7.876 10.097 1.00 97.31 91 GLY A N 1
ATOM 687 C CA . GLY A 1 91 ? -10.306 8.338 11.111 1.00 97.31 91 GLY A CA 1
ATOM 688 C C . GLY A 1 91 ? -10.818 9.761 10.894 1.00 97.31 91 GLY A C 1
ATOM 689 O O . GLY A 1 91 ? -11.297 10.369 11.856 1.00 97.31 91 GLY A O 1
ATOM 690 N N . SER A 1 92 ? -10.706 10.297 9.675 1.00 97.56 92 SER A N 1
ATOM 691 C CA . SER A 1 92 ? -11.287 11.598 9.318 1.00 97.56 92 SER A CA 1
ATOM 692 C C . SER A 1 92 ? -12.796 11.469 9.092 1.00 97.56 92 SER A C 1
ATOM 694 O O . SER A 1 92 ? -13.573 12.298 9.571 1.00 97.56 92 SER A O 1
ATOM 696 N N . THR A 1 93 ? -13.214 10.390 8.437 1.00 98.25 93 THR A N 1
ATOM 697 C CA . THR A 1 93 ? -14.597 9.931 8.308 1.00 98.25 93 THR A CA 1
ATOM 698 C C . THR A 1 93 ? -14.725 8.483 8.789 1.00 98.25 93 THR A C 1
ATOM 700 O O . THR A 1 93 ? -13.726 7.798 9.016 1.00 98.25 93 THR A O 1
ATOM 703 N N . TRP A 1 94 ? -15.958 8.036 9.037 1.00 98.12 94 TRP A N 1
ATOM 704 C CA . TRP A 1 94 ? -16.253 6.696 9.550 1.00 98.12 94 TRP A CA 1
ATOM 705 C C . TRP A 1 94 ? -17.239 5.999 8.620 1.00 98.12 94 TRP A C 1
ATOM 707 O O . TRP A 1 94 ? -18.349 6.491 8.417 1.00 98.12 94 TRP A O 1
ATOM 717 N N . GLU A 1 95 ? -16.832 4.849 8.094 1.00 98.44 95 GLU A N 1
ATOM 718 C CA . GLU A 1 95 ? -17.593 4.067 7.115 1.00 98.44 95 GLU A CA 1
ATOM 719 C C . GLU A 1 95 ? -18.697 3.236 7.786 1.00 98.44 95 GLU A C 1
ATOM 721 O O . GLU A 1 95 ? -19.770 3.024 7.223 1.00 98.44 95 GLU A O 1
ATOM 726 N N . ALA A 1 96 ? -18.466 2.797 9.029 1.00 98.38 96 ALA A N 1
ATOM 727 C CA . ALA A 1 96 ? -19.485 2.177 9.875 1.00 98.38 96 ALA A CA 1
ATOM 728 C C . ALA A 1 96 ? -19.203 2.410 11.364 1.00 98.38 96 ALA A C 1
ATOM 730 O O . ALA A 1 96 ? -18.054 2.606 11.761 1.00 98.38 96 ALA A O 1
ATOM 731 N N . THR A 1 97 ? -20.244 2.347 12.194 1.00 98.50 97 THR A N 1
ATOM 732 C CA . THR A 1 97 ? -20.188 2.466 13.662 1.00 98.50 97 THR A CA 1
ATOM 733 C C . THR A 1 97 ? -21.032 1.373 14.320 1.00 98.50 97 THR A C 1
ATOM 735 O O . THR A 1 97 ? -21.976 0.862 13.713 1.00 98.50 97 THR A O 1
ATOM 738 N N . GLY A 1 98 ? -20.703 1.004 15.560 1.00 98.31 98 GLY A N 1
ATOM 739 C CA . GLY A 1 98 ? -21.443 0.018 16.349 1.00 98.31 98 GLY A CA 1
ATOM 740 C C . GLY A 1 98 ? -21.407 -1.397 15.769 1.00 98.31 98 GLY A C 1
ATOM 741 O O . GLY A 1 98 ? -22.338 -2.173 15.988 1.00 98.31 98 GLY A O 1
ATOM 742 N N . VAL A 1 99 ? -20.369 -1.741 15.001 1.00 98.69 99 VAL A N 1
ATOM 743 C CA . VAL A 1 99 ? -20.244 -3.064 14.386 1.00 98.69 99 VAL A CA 1
ATOM 744 C C . VAL A 1 99 ? -19.795 -4.061 15.449 1.00 98.69 99 VAL A C 1
ATOM 746 O O . VAL A 1 99 ? -18.737 -3.898 16.047 1.00 98.69 99 VAL A O 1
ATOM 749 N N . ALA A 1 100 ? -20.595 -5.097 15.701 1.00 98.69 100 ALA A N 1
ATOM 750 C CA . ALA A 1 100 ? -20.261 -6.117 16.692 1.00 98.69 100 ALA A CA 1
ATOM 751 C C . ALA A 1 100 ? -19.037 -6.941 16.272 1.00 98.69 100 ALA A C 1
ATOM 753 O O . ALA A 1 100 ? -18.932 -7.365 15.115 1.00 98.69 100 ALA A O 1
ATOM 754 N N . ILE A 1 101 ? -18.142 -7.214 17.223 1.00 98.75 101 ILE A N 1
ATOM 755 C CA . ILE A 1 101 ? -17.034 -8.147 17.023 1.00 98.75 101 ILE A CA 1
ATOM 756 C C . ILE A 1 101 ? -17.573 -9.577 17.066 1.00 98.75 101 ILE A C 1
ATOM 758 O O . ILE A 1 101 ? -18.184 -10.003 18.046 1.00 98.75 101 ILE A O 1
ATOM 762 N N . THR A 1 102 ? -17.337 -10.332 15.994 1.00 98.44 102 THR A N 1
ATOM 763 C CA . THR A 1 102 ? -17.903 -11.684 15.827 1.00 98.44 102 THR A CA 1
ATOM 764 C C . THR A 1 102 ? -16.932 -12.817 16.159 1.00 98.44 102 THR A C 1
ATOM 766 O O . THR A 1 102 ? -17.348 -13.971 16.243 1.00 98.44 102 THR A O 1
ATOM 769 N N . GLY A 1 103 ? -15.635 -12.520 16.296 1.00 97.50 103 GLY A N 1
ATOM 770 C CA . GLY A 1 103 ? -14.572 -13.532 16.376 1.00 97.50 103 GLY A CA 1
ATOM 771 C C . GLY A 1 103 ? -14.289 -14.248 15.045 1.00 97.50 103 GLY A C 1
ATOM 772 O O . GLY A 1 103 ? -13.473 -15.163 14.986 1.00 97.50 103 GLY A O 1
ATOM 773 N N . SER A 1 104 ? -14.987 -13.863 13.973 1.00 98.19 104 SER A N 1
ATOM 774 C CA . SER A 1 104 ? -14.812 -14.369 12.609 1.00 98.19 104 SER A CA 1
ATOM 775 C C . SER A 1 104 ? -14.310 -13.259 11.685 1.00 98.19 104 SER A C 1
ATOM 777 O O . SER A 1 104 ? -14.242 -12.093 12.075 1.00 98.19 104 SER A O 1
ATOM 779 N N . ALA A 1 105 ? -13.964 -13.622 10.449 1.00 98.44 105 ALA A N 1
ATOM 780 C CA . ALA A 1 105 ? -13.561 -12.667 9.425 1.00 98.44 105 ALA A CA 1
ATOM 781 C C . ALA A 1 105 ? -14.687 -11.665 9.109 1.00 98.44 105 ALA A C 1
ATOM 783 O O . ALA A 1 105 ? -15.811 -12.064 8.796 1.00 98.44 105 ALA A O 1
ATOM 784 N N . GLN A 1 106 ? -14.371 -10.371 9.167 1.00 98.62 106 GLN A N 1
ATOM 785 C CA . GLN A 1 106 ? -15.273 -9.264 8.844 1.00 98.62 106 GLN A CA 1
ATOM 786 C C . GLN A 1 106 ? -14.617 -8.394 7.765 1.00 98.62 106 GLN A C 1
ATOM 788 O O . GLN A 1 106 ? -13.532 -7.851 7.971 1.00 98.62 106 GLN A O 1
ATOM 793 N N . GLU A 1 107 ? -15.245 -8.301 6.592 1.00 98.00 107 GLU A N 1
ATOM 794 C CA . GLU A 1 107 ? -14.774 -7.448 5.495 1.00 98.00 107 GLU A CA 1
ATOM 795 C C . GLU A 1 107 ? -15.048 -5.971 5.810 1.00 98.00 107 GLU A C 1
ATOM 797 O O . GLU A 1 107 ? -16.113 -5.633 6.333 1.00 98.00 107 GLU A O 1
ATOM 802 N N . LEU A 1 108 ? -14.086 -5.100 5.494 1.00 98.06 108 LEU A N 1
ATOM 803 C CA . LEU A 1 108 ? -14.249 -3.648 5.555 1.00 98.06 108 LEU A CA 1
ATOM 804 C C . LEU A 1 108 ? -14.684 -3.123 4.179 1.00 98.06 108 LEU A C 1
ATOM 806 O O . LEU A 1 108 ? -15.873 -2.958 3.915 1.00 98.06 108 LEU A O 1
ATOM 810 N N . ASN A 1 109 ? -13.720 -2.908 3.283 1.00 97.81 109 ASN A N 1
ATOM 811 C CA . ASN A 1 109 ? -13.923 -2.658 1.859 1.00 97.81 109 ASN A CA 1
ATOM 812 C C . ASN A 1 109 ? -12.627 -2.971 1.081 1.00 97.81 109 ASN A C 1
ATOM 814 O O . ASN A 1 109 ? -11.586 -3.276 1.667 1.00 97.81 109 ASN A O 1
ATOM 818 N N . ASN A 1 110 ? -12.691 -2.900 -0.254 1.00 95.69 110 ASN A N 1
ATOM 819 C CA . ASN A 1 110 ? -11.537 -3.029 -1.155 1.00 95.69 110 ASN A CA 1
ATOM 820 C C . ASN A 1 110 ? -10.664 -4.281 -0.906 1.00 95.69 110 ASN A C 1
ATOM 822 O O . ASN A 1 110 ? -9.444 -4.240 -1.076 1.00 95.69 110 ASN A O 1
ATOM 826 N N . GLY A 1 111 ? -11.278 -5.387 -0.469 1.00 94.69 111 GLY A N 1
ATOM 827 C CA . GLY A 1 111 ? -10.583 -6.641 -0.172 1.00 94.69 111 GLY A CA 1
ATOM 828 C C . GLY A 1 111 ? -9.837 -6.684 1.168 1.00 94.69 111 GLY A C 1
ATOM 829 O O . GLY A 1 111 ? -9.172 -7.684 1.434 1.00 94.69 111 GLY A O 1
ATOM 830 N N . ILE A 1 112 ? -9.941 -5.648 2.011 1.00 97.19 112 ILE A N 1
ATOM 831 C CA . ILE A 1 112 ? -9.409 -5.656 3.380 1.00 97.19 112 ILE A CA 1
ATOM 832 C C . ILE A 1 112 ? -10.380 -6.371 4.317 1.00 97.19 112 ILE A C 1
ATOM 834 O O . ILE A 1 112 ? -11.567 -6.046 4.388 1.00 97.19 112 ILE A O 1
ATOM 838 N N . VAL A 1 113 ? -9.844 -7.324 5.075 1.00 98.00 113 VAL A N 1
ATOM 839 C CA . VAL A 1 113 ? -10.582 -8.144 6.038 1.00 98.00 113 VAL A CA 1
ATOM 840 C C . VAL A 1 113 ? -9.898 -8.067 7.397 1.00 98.00 113 VAL A C 1
ATOM 842 O O . VAL A 1 113 ? -8.670 -8.109 7.480 1.00 98.00 113 VAL A O 1
ATOM 845 N N . ILE A 1 114 ? -10.684 -8.003 8.469 1.00 98.62 114 ILE A N 1
ATOM 846 C CA . ILE A 1 114 ? -10.192 -8.066 9.848 1.00 98.62 114 ILE A CA 1
ATOM 847 C C . ILE A 1 114 ? -10.703 -9.312 10.565 1.00 98.62 114 ILE A C 1
ATOM 849 O O . ILE A 1 114 ? -11.741 -9.875 10.218 1.00 98.62 114 ILE A O 1
ATOM 853 N N . THR A 1 115 ? -9.976 -9.764 11.579 1.00 98.69 115 THR A N 1
ATOM 854 C CA . THR A 1 115 ? -10.424 -10.800 12.519 1.00 98.69 115 THR A CA 1
ATOM 855 C C . THR A 1 115 ? -9.913 -10.455 13.909 1.00 98.69 115 THR A C 1
ATOM 857 O O . THR A 1 115 ? -8.737 -10.135 14.061 1.00 98.69 115 THR A O 1
ATOM 860 N N . PHE A 1 116 ? -10.787 -10.537 14.908 1.00 98.69 116 PHE A N 1
ATOM 861 C CA . PHE A 1 116 ? -10.426 -10.460 16.324 1.00 98.69 116 PHE A CA 1
ATOM 862 C C . PHE A 1 116 ? -10.424 -11.869 16.915 1.00 98.69 116 PHE A C 1
ATOM 864 O O . PHE A 1 116 ? -11.302 -12.666 16.574 1.00 98.69 116 PHE A O 1
ATOM 871 N N . ALA A 1 117 ? -9.477 -12.190 17.797 1.00 98.38 117 ALA A N 1
ATOM 872 C CA . ALA A 1 117 ? -9.450 -13.500 18.450 1.00 98.38 117 ALA A CA 1
ATOM 873 C C . ALA A 1 117 ? -10.466 -13.598 19.606 1.00 98.38 117 ALA A C 1
ATOM 875 O O . ALA A 1 117 ? -11.003 -14.678 19.861 1.00 98.38 117 ALA A O 1
ATOM 876 N N . ALA A 1 118 ? -10.769 -12.485 20.275 1.00 98.31 118 ALA A N 1
ATOM 877 C CA . ALA A 1 118 ? -11.795 -12.361 21.301 1.00 98.31 118 ALA A CA 1
ATOM 878 C C . ALA A 1 118 ? -12.891 -11.364 20.894 1.00 98.31 118 ALA A C 1
ATOM 880 O O . ALA A 1 118 ? -12.666 -10.417 20.149 1.00 98.31 118 ALA A O 1
ATOM 881 N N . THR A 1 119 ? -14.102 -11.550 21.421 1.00 98.44 119 THR A N 1
ATOM 882 C CA . THR A 1 119 ? -15.235 -10.627 21.207 1.00 98.44 119 THR A CA 1
ATOM 883 C C . THR A 1 119 ? -15.403 -9.605 22.334 1.00 98.44 119 THR A C 1
ATOM 885 O O . THR A 1 119 ? -16.328 -8.797 22.301 1.00 98.44 119 THR A O 1
ATOM 888 N N . THR A 1 120 ? -14.565 -9.683 23.368 1.00 98.12 120 THR A N 1
ATOM 889 C CA . THR A 1 120 ? -14.610 -8.853 24.579 1.00 98.12 120 THR A CA 1
ATOM 890 C C . THR A 1 120 ? -13.205 -8.669 25.142 1.00 98.12 120 THR A C 1
ATOM 892 O O . THR A 1 120 ? -12.373 -9.562 24.981 1.00 98.12 120 THR A O 1
ATOM 895 N N . GLY A 1 121 ? -12.989 -7.615 25.927 1.00 97.00 121 GLY A N 1
ATOM 896 C CA . GLY A 1 121 ? -11.726 -7.371 26.641 1.00 97.00 121 GLY A CA 1
ATOM 897 C C . GLY A 1 121 ? -10.910 -6.219 26.060 1.00 97.00 121 GLY A C 1
ATOM 898 O O . GLY A 1 121 ? -9.796 -5.953 26.518 1.00 97.00 121 GLY A O 1
ATOM 899 N N . HIS A 1 122 ? -11.479 -5.523 25.083 1.00 98.44 122 HIS A N 1
ATOM 900 C CA . HIS A 1 122 ? -10.917 -4.329 24.487 1.00 98.44 122 HIS A CA 1
ATOM 901 C C . HIS A 1 122 ? -11.252 -3.084 25.315 1.00 98.44 122 HIS A C 1
ATOM 903 O O . HIS A 1 122 ? -12.177 -3.073 26.133 1.00 98.44 122 HIS A O 1
ATOM 909 N N . THR A 1 123 ? -10.495 -2.009 25.115 1.00 98.44 123 THR A N 1
ATOM 910 C CA . THR A 1 123 ? -10.721 -0.718 25.783 1.00 98.44 123 THR A CA 1
ATOM 911 C C . THR A 1 123 ? -11.339 0.295 24.825 1.00 98.44 123 THR A C 1
ATOM 913 O O . THR A 1 123 ? -10.893 0.458 23.694 1.00 98.44 123 THR A O 1
ATOM 916 N N . LEU A 1 124 ? -12.346 1.039 25.291 1.00 98.44 124 LEU A N 1
ATOM 917 C CA . LEU A 1 124 ? -12.971 2.109 24.510 1.00 98.44 124 LEU A CA 1
ATOM 918 C C . LEU A 1 124 ? -11.924 3.105 23.966 1.00 98.44 124 LEU A C 1
ATOM 920 O O . LEU A 1 124 ? -11.103 3.617 24.727 1.00 98.44 124 LEU A O 1
ATOM 924 N N . ASN A 1 125 ? -12.030 3.443 22.676 1.00 97.94 125 ASN A N 1
ATOM 925 C CA . ASN A 1 125 ? -11.144 4.323 21.899 1.00 97.94 125 ASN A CA 1
ATOM 926 C C . ASN A 1 125 ? -9.758 3.777 21.530 1.00 97.94 125 ASN A C 1
ATOM 928 O O . ASN A 1 125 ? -9.000 4.519 20.901 1.00 97.94 125 ASN A O 1
ATOM 932 N N . GLU A 1 126 ? -9.413 2.531 21.850 1.00 98.19 126 GLU A N 1
ATOM 933 C CA . GLU A 1 126 ? -8.212 1.936 21.257 1.00 98.19 126 GLU A CA 1
ATOM 934 C C . GLU A 1 126 ? -8.421 1.594 19.790 1.00 98.19 126 GLU A C 1
ATOM 936 O O . GLU A 1 126 ? -9.557 1.425 19.334 1.00 98.19 126 GLU A O 1
ATOM 941 N N . TYR A 1 127 ? -7.327 1.538 19.038 1.00 98.62 127 TYR A N 1
ATOM 942 C CA . TYR A 1 127 ? -7.410 1.323 17.606 1.00 98.62 127 TYR A CA 1
ATOM 943 C C . TYR A 1 127 ? -6.189 0.635 17.013 1.00 98.62 127 TYR A C 1
ATOM 945 O O . TYR A 1 127 ? -5.076 0.709 17.541 1.00 98.62 127 TYR A O 1
ATOM 953 N N . TRP A 1 128 ? -6.423 0.030 15.851 1.00 98.69 128 TRP A N 1
ATOM 954 C CA . TRP A 1 128 ? -5.409 -0.552 14.989 1.00 98.69 128 TRP A CA 1
ATOM 955 C C . TRP A 1 128 ? -5.381 0.166 13.655 1.00 98.69 128 TRP A C 1
ATOM 957 O O . TRP A 1 128 ? -6.439 0.394 13.060 1.00 98.69 128 TRP A O 1
ATOM 967 N N . GLU A 1 129 ? -4.183 0.451 13.157 1.00 98.31 129 GLU A N 1
ATOM 968 C CA . GLU A 1 129 ? -3.994 1.073 11.850 1.00 98.31 129 GLU A CA 1
ATOM 969 C C . GLU A 1 129 ? -3.103 0.257 10.930 1.00 98.31 129 GLU A C 1
ATOM 971 O O . GLU A 1 129 ? -2.131 -0.368 11.354 1.00 98.31 129 GLU A O 1
ATOM 976 N N .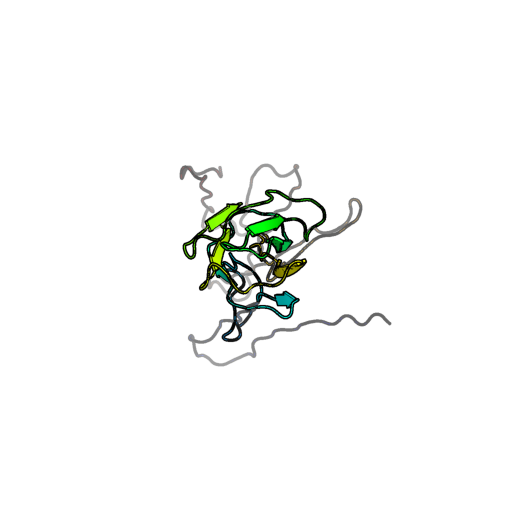 ILE A 1 130 ? -3.436 0.322 9.646 1.00 97.44 130 ILE A N 1
ATOM 977 C CA . ILE A 1 130 ? -2.578 -0.094 8.542 1.00 97.44 130 ILE A CA 1
ATOM 978 C C . ILE A 1 130 ? -2.611 0.978 7.454 1.00 97.44 130 ILE A C 1
ATOM 980 O O . ILE A 1 130 ? -3.634 1.630 7.236 1.00 97.44 130 ILE A O 1
ATOM 984 N N . THR A 1 131 ? -1.513 1.107 6.718 1.00 96.31 131 THR A N 1
ATOM 985 C CA . THR A 1 131 ? -1.475 1.874 5.467 1.00 96.31 131 THR A CA 1
ATOM 986 C C . THR A 1 131 ? -1.372 0.894 4.310 1.00 96.31 131 THR A C 1
ATOM 988 O O . THR A 1 131 ? -0.502 0.020 4.314 1.00 96.31 131 THR A O 1
ATOM 991 N N . THR A 1 132 ? -2.256 1.007 3.322 1.00 94.19 132 THR A N 1
ATOM 992 C CA . THR A 1 132 ? -2.243 0.115 2.156 1.00 94.19 132 THR A CA 1
ATOM 993 C C . THR A 1 132 ? -1.037 0.375 1.273 1.00 94.19 132 THR A C 1
ATOM 995 O O . THR A 1 132 ? -0.648 1.527 1.077 1.00 94.19 132 THR A O 1
ATOM 998 N N . ILE A 1 133 ? -0.530 -0.681 0.651 1.00 87.25 133 ILE A N 1
ATOM 999 C CA . ILE A 1 133 ? 0.485 -0.584 -0.392 1.00 87.25 133 ILE A CA 1
ATOM 1000 C C . ILE A 1 133 ? -0.227 -0.806 -1.725 1.00 87.25 133 ILE A C 1
ATOM 1002 O O . ILE A 1 133 ? -0.998 -1.756 -1.866 1.00 87.25 133 ILE A O 1
ATOM 1006 N N . ILE A 1 134 ? -0.015 0.109 -2.671 1.00 81.62 134 ILE A N 1
ATOM 1007 C CA . ILE A 1 134 ? -0.529 -0.023 -4.035 1.00 81.62 134 ILE A CA 1
ATOM 1008 C C . ILE A 1 134 ? 0.616 -0.390 -4.966 1.00 81.62 134 ILE A C 1
ATOM 1010 O O . ILE A 1 134 ? 1.698 0.194 -4.895 1.00 81.62 134 ILE A O 1
ATOM 1014 N N . THR A 1 135 ? 0.359 -1.316 -5.882 1.00 68.00 135 THR A N 1
ATOM 1015 C CA . THR A 1 135 ? 1.243 -1.517 -7.025 1.00 68.00 135 THR A CA 1
ATOM 1016 C C . THR A 1 135 ? 1.029 -0.356 -7.986 1.00 68.00 135 THR A C 1
ATOM 1018 O O . THR A 1 135 ? -0.061 -0.172 -8.533 1.00 68.00 135 THR A O 1
ATOM 1021 N N . THR A 1 136 ? 2.060 0.453 -8.202 1.00 57.16 136 THR A N 1
ATOM 1022 C CA . THR A 1 136 ? 2.034 1.411 -9.301 1.00 57.16 136 THR A CA 1
ATOM 1023 C C . THR A 1 136 ? 2.316 0.630 -10.581 1.00 57.16 136 THR A C 1
ATOM 1025 O O . THR A 1 136 ? 3.351 -0.005 -10.735 1.00 57.16 136 THR A O 1
ATOM 1028 N N . THR A 1 137 ? 1.406 0.672 -11.552 1.00 52.06 137 THR A N 1
ATOM 1029 C CA . THR A 1 137 ? 1.640 0.090 -12.890 1.00 52.06 137 THR A CA 1
ATOM 1030 C C . THR A 1 137 ? 2.632 0.919 -13.718 1.00 52.06 137 THR A C 1
ATOM 1032 O O . THR A 1 137 ? 2.689 0.797 -14.942 1.00 52.06 137 THR A O 1
ATOM 1035 N N . ALA A 1 138 ? 3.376 1.824 -13.077 1.00 48.47 138 ALA A N 1
ATOM 1036 C CA . ALA A 1 138 ? 4.366 2.652 -13.729 1.00 48.47 138 ALA A CA 1
ATOM 1037 C C . ALA A 1 138 ? 5.619 1.805 -13.935 1.00 48.47 138 ALA A C 1
ATOM 1039 O O . ALA A 1 138 ? 6.355 1.523 -12.994 1.00 48.47 138 ALA A O 1
ATOM 1040 N N . MET A 1 139 ? 5.850 1.394 -15.180 1.00 47.56 139 MET A N 1
ATOM 1041 C CA . MET A 1 139 ? 7.086 0.728 -15.569 1.00 47.56 139 MET A CA 1
ATOM 1042 C C . MET A 1 139 ? 8.287 1.544 -15.078 1.00 47.56 139 MET A C 1
ATOM 1044 O O . MET A 1 139 ? 8.444 2.709 -15.452 1.00 47.56 139 MET A O 1
ATOM 1048 N N . HIS A 1 140 ? 9.151 0.941 -14.263 1.00 43.66 140 HIS A N 1
ATOM 1049 C CA . HIS A 1 140 ? 10.436 1.547 -13.944 1.00 43.66 140 HIS A CA 1
ATOM 1050 C C . HIS A 1 140 ? 11.264 1.626 -15.229 1.00 43.66 140 HIS A C 1
ATOM 1052 O O . HIS A 1 140 ? 11.535 0.621 -15.891 1.00 43.66 140 HIS A O 1
ATOM 1058 N N . LYS A 1 141 ? 11.650 2.843 -15.611 1.00 49.44 141 LYS A N 1
ATOM 1059 C CA . LYS A 1 141 ? 12.512 3.082 -16.766 1.00 49.44 141 LYS A CA 1
ATOM 1060 C C . LYS A 1 141 ? 13.952 2.754 -16.370 1.00 49.44 141 LYS A C 1
ATOM 1062 O O . LYS A 1 141 ? 14.645 3.593 -15.811 1.00 49.44 141 LYS A O 1
ATOM 1067 N N . LEU A 1 142 ? 14.386 1.519 -16.624 1.00 50.69 142 LEU A N 1
ATOM 1068 C CA . LEU A 1 142 ? 15.721 1.033 -16.231 1.00 50.69 142 LEU A CA 1
ATOM 1069 C C . LEU A 1 142 ? 16.868 1.642 -17.062 1.00 50.69 142 LEU A C 1
ATOM 1071 O O . LEU A 1 142 ? 18.030 1.559 -16.680 1.00 50.69 142 LEU A O 1
ATOM 1075 N N . GLY A 1 143 ? 16.543 2.283 -18.183 1.00 51.12 143 GLY A N 1
ATOM 1076 C CA . GLY A 1 143 ? 17.476 3.040 -19.005 1.00 51.12 143 GLY A CA 1
ATOM 1077 C C . GLY A 1 143 ? 16.768 3.599 -20.232 1.00 51.12 143 GLY A C 1
ATOM 1078 O O . GLY A 1 143 ? 15.887 2.955 -20.799 1.00 51.12 143 GLY A O 1
ATOM 1079 N N . GLU A 1 144 ? 17.138 4.807 -20.632 1.00 56.97 144 GLU A N 1
ATOM 1080 C CA . GLU A 1 144 ? 16.650 5.460 -21.841 1.00 56.97 144 GLU A CA 1
ATOM 1081 C C . GLU A 1 144 ? 17.838 6.071 -22.570 1.00 56.97 144 GLU A C 1
ATOM 1083 O O . GLU A 1 144 ? 18.587 6.855 -21.991 1.00 56.97 144 GLU A O 1
ATOM 1088 N N . ILE A 1 145 ? 18.008 5.725 -23.843 1.00 65.38 145 ILE A N 1
ATOM 1089 C CA . ILE A 1 145 ? 18.875 6.493 -24.731 1.00 65.38 145 ILE A CA 1
ATOM 1090 C C . ILE A 1 145 ? 17.977 7.554 -25.362 1.00 65.38 145 ILE A C 1
ATOM 1092 O O . ILE A 1 145 ? 17.341 7.315 -26.386 1.00 65.38 145 ILE A O 1
ATOM 1096 N N . VAL A 1 146 ? 17.875 8.700 -24.685 1.00 55.22 146 VAL A N 1
ATOM 1097 C CA . VAL A 1 146 ? 17.244 9.900 -25.238 1.00 55.22 146 VAL A CA 1
ATOM 1098 C C . VAL A 1 146 ? 18.208 10.491 -26.242 1.00 55.22 146 VAL A C 1
ATOM 1100 O O . VAL A 1 146 ? 19.365 10.759 -25.910 1.00 55.22 146 VAL A O 1
ATOM 1103 N N . VAL A 1 147 ? 17.732 10.725 -27.455 1.00 60.09 147 VAL A N 1
ATOM 1104 C CA . VAL A 1 147 ? 18.483 11.508 -28.427 1.00 60.09 147 VAL A CA 1
ATOM 1105 C C . VAL A 1 147 ? 17.606 12.670 -28.879 1.00 60.09 147 VAL A C 1
ATOM 1107 O O . VAL A 1 147 ? 17.135 12.724 -30.011 1.00 60.09 147 VAL A O 1
ATOM 1110 N N . ASP A 1 148 ? 17.360 13.568 -27.925 1.00 52.38 148 ASP A N 1
ATOM 1111 C CA . ASP A 1 148 ? 16.581 14.791 -28.098 1.00 52.38 148 ASP A CA 1
ATOM 1112 C C . ASP A 1 148 ? 17.498 16.009 -28.214 1.00 52.38 148 ASP A C 1
ATOM 1114 O O . ASP A 1 148 ? 18.586 16.068 -27.636 1.00 52.38 148 ASP A O 1
ATOM 1118 N N . HIS A 1 149 ? 17.005 17.014 -28.930 1.00 53.16 149 HIS A N 1
ATOM 1119 C CA . HIS A 1 149 ? 17.567 18.355 -28.992 1.00 53.16 149 HIS A CA 1
ATOM 1120 C C . HIS A 1 149 ? 16.415 19.371 -28.910 1.00 53.16 149 HIS A C 1
ATOM 1122 O O . HIS A 1 149 ? 15.474 19.311 -29.705 1.00 53.16 149 HIS A O 1
ATOM 1128 N N . GLU A 1 150 ? 16.482 20.304 -27.955 1.00 56.94 150 GLU A N 1
ATOM 1129 C CA . GLU A 1 150 ? 15.554 21.436 -27.862 1.00 56.94 150 GLU A CA 1
ATOM 1130 C C . GLU A 1 150 ? 16.113 22.647 -28.624 1.00 56.94 150 GLU A C 1
ATOM 1132 O O . GLU A 1 150 ? 16.942 23.396 -28.106 1.00 56.94 150 GLU A O 1
ATOM 1137 N N . GLY A 1 151 ? 15.647 22.885 -29.853 1.00 49.16 151 GLY A N 1
ATOM 1138 C CA . GLY A 1 151 ? 16.000 24.115 -30.566 1.00 49.16 151 GLY A CA 1
ATOM 1139 C C . GLY A 1 151 ? 15.648 24.152 -32.051 1.00 49.16 151 GLY A C 1
ATOM 1140 O O . GLY A 1 151 ? 15.540 23.141 -32.739 1.00 49.16 151 GLY A O 1
ATOM 1141 N N . THR A 1 152 ? 15.424 25.364 -32.548 1.00 47.34 152 THR A N 1
ATOM 1142 C CA . THR A 1 152 ? 14.883 25.650 -33.877 1.00 47.34 152 THR A CA 1
ATOM 1143 C C . THR A 1 152 ? 15.834 25.287 -35.024 1.00 47.34 152 THR A C 1
ATOM 1145 O O . THR A 1 152 ? 16.939 25.807 -35.113 1.00 47.34 152 THR A O 1
ATOM 1148 N N . SER A 1 153 ? 15.320 24.483 -35.957 1.00 49.97 153 SER A N 1
ATOM 1149 C CA . SER A 1 153 ? 15.651 24.396 -37.393 1.00 49.97 153 SER A CA 1
ATOM 1150 C C . SER A 1 153 ? 17.109 24.228 -37.865 1.00 49.97 153 SER A C 1
ATOM 1152 O O . SER A 1 153 ? 17.334 24.404 -39.061 1.00 49.97 153 SER A O 1
ATOM 1154 N N . ALA A 1 154 ? 18.086 23.865 -37.027 1.00 52.94 154 ALA A N 1
ATOM 1155 C CA . ALA A 1 154 ? 19.462 23.655 -37.507 1.00 52.94 154 ALA A CA 1
ATOM 1156 C C . ALA A 1 154 ? 20.280 22.571 -36.780 1.00 52.94 154 ALA A C 1
ATOM 1158 O O . ALA A 1 154 ? 21.505 22.648 -36.803 1.00 52.94 154 ALA A O 1
ATOM 1159 N N . ASP A 1 155 ? 19.643 21.558 -36.188 1.00 49.53 155 ASP A N 1
ATOM 1160 C CA . ASP A 1 155 ? 20.372 20.516 -35.455 1.00 49.53 155 ASP A CA 1
ATOM 1161 C C . ASP A 1 155 ? 20.100 19.108 -35.992 1.00 49.53 155 ASP A C 1
ATOM 1163 O O . ASP A 1 155 ? 18.976 18.754 -36.373 1.00 49.53 155 ASP A O 1
ATOM 1167 N N . ASP A 1 156 ? 21.174 18.319 -36.037 1.00 50.66 156 ASP A N 1
ATOM 1168 C CA . ASP A 1 156 ? 21.181 16.927 -36.462 1.00 50.66 156 ASP A CA 1
ATOM 1169 C C . ASP A 1 156 ? 20.354 16.081 -35.490 1.00 50.66 156 ASP A C 1
ATOM 1171 O O . ASP A 1 156 ? 20.588 16.052 -34.280 1.00 50.66 156 ASP A O 1
ATOM 1175 N N . LYS A 1 157 ? 19.345 15.399 -36.039 1.00 51.66 157 LYS A N 1
ATOM 1176 C CA . LYS A 1 157 ? 18.460 14.515 -35.279 1.00 51.66 157 LYS A CA 1
ATOM 1177 C C . LYS A 1 157 ? 19.280 13.403 -34.652 1.00 51.66 157 LYS A C 1
ATOM 1179 O O . LYS A 1 157 ? 20.230 12.910 -35.255 1.00 51.66 157 LYS A O 1
ATOM 1184 N N . GLY A 1 158 ? 18.856 12.972 -33.476 1.00 48.94 158 GLY A N 1
ATOM 1185 C CA . GLY A 1 158 ? 19.519 11.909 -32.765 1.00 48.94 158 GLY A CA 1
ATOM 1186 C C . GLY A 1 158 ? 19.809 10.665 -33.602 1.00 48.94 158 GLY A C 1
ATOM 1187 O O . GLY A 1 158 ? 18.898 9.981 -34.063 1.00 48.94 158 GLY A O 1
ATOM 1188 N N . GLU A 1 159 ? 21.094 10.392 -33.811 1.00 56.06 159 GLU A N 1
ATOM 1189 C CA . GLU A 1 159 ? 21.583 9.377 -34.738 1.00 56.06 159 GLU A CA 1
ATOM 1190 C C . GLU A 1 159 ? 22.106 8.166 -33.953 1.00 56.06 159 GLU A C 1
ATOM 1192 O O . GLU A 1 159 ? 23.201 8.184 -33.386 1.00 56.06 159 GLU A O 1
ATOM 1197 N N . MET A 1 160 ? 21.328 7.081 -33.909 1.00 61.75 160 MET A N 1
ATOM 1198 C CA . MET A 1 160 ? 21.836 5.790 -33.441 1.00 61.75 160 MET A CA 1
ATOM 1199 C C . MET A 1 160 ? 22.523 5.073 -34.604 1.00 61.75 160 MET A C 1
ATOM 1201 O O . MET A 1 160 ? 21.887 4.417 -35.427 1.00 61.75 160 MET A O 1
ATOM 1205 N N . VAL A 1 161 ? 23.847 5.182 -34.663 1.00 54.72 161 VAL A N 1
ATOM 1206 C CA . VAL A 1 161 ? 24.645 4.564 -35.724 1.00 54.72 161 VAL A CA 1
ATOM 1207 C C . VAL A 1 161 ? 24.961 3.107 -35.393 1.00 54.72 161 VAL A C 1
ATOM 1209 O O . VAL A 1 161 ? 25.881 2.811 -34.631 1.00 54.72 161 VAL A O 1
ATOM 1212 N N . VAL A 1 162 ? 24.237 2.176 -36.018 1.00 55.25 162 VAL A N 1
ATOM 1213 C CA . VAL A 1 162 ? 24.572 0.744 -35.992 1.00 55.25 162 VAL A CA 1
ATOM 1214 C C . VAL A 1 162 ? 25.394 0.400 -37.231 1.00 55.25 162 VAL A C 1
ATOM 1216 O O . VAL A 1 162 ? 24.870 0.370 -38.341 1.00 55.25 162 VAL A O 1
ATOM 1219 N N . LYS A 1 163 ? 26.689 0.124 -37.043 1.00 49.88 163 LYS A N 1
ATOM 1220 C CA . LYS A 1 163 ? 27.582 -0.347 -38.115 1.00 49.88 163 LYS A CA 1
ATOM 1221 C C . LYS A 1 163 ? 27.718 -1.862 -38.024 1.00 49.88 163 LYS A C 1
ATOM 1223 O O . LYS A 1 163 ? 28.313 -2.368 -37.076 1.00 49.88 163 LYS A O 1
ATOM 1228 N N . THR A 1 164 ? 27.214 -2.590 -39.015 1.00 49.56 164 THR A N 1
ATOM 1229 C CA . THR A 1 164 ? 27.437 -4.040 -39.141 1.00 49.56 164 THR A CA 1
ATOM 1230 C C . THR A 1 164 ? 28.414 -4.334 -40.273 1.00 49.56 164 THR A C 1
ATOM 1232 O O . THR A 1 164 ? 28.248 -3.824 -41.379 1.00 49.56 164 THR A O 1
ATOM 1235 N N . ASN A 1 165 ? 29.407 -5.190 -40.024 1.00 52.38 165 ASN A N 1
ATOM 1236 C CA . ASN A 1 165 ? 30.266 -5.741 -41.073 1.00 52.38 165 ASN A CA 1
ATOM 1237 C C . ASN A 1 165 ? 29.632 -7.038 -41.604 1.00 52.38 165 ASN A C 1
ATOM 1239 O O . ASN A 1 165 ? 29.522 -8.007 -40.857 1.00 52.38 165 ASN A O 1
ATOM 1243 N N . ASN A 1 166 ? 29.243 -7.074 -42.883 1.00 50.75 166 ASN A N 1
ATOM 1244 C CA . ASN A 1 166 ? 28.671 -8.263 -43.537 1.00 50.75 166 ASN A CA 1
ATOM 1245 C C . ASN A 1 166 ? 29.744 -9.239 -44.081 1.00 50.75 166 ASN A C 1
ATOM 1247 O O . ASN A 1 166 ? 29.521 -9.954 -45.053 1.00 50.75 166 ASN A O 1
ATOM 1251 N N . GLY A 1 167 ? 30.956 -9.220 -43.521 1.00 48.81 167 GLY A N 1
ATOM 1252 C CA . GLY A 1 167 ? 32.062 -10.093 -43.929 1.00 48.81 167 GLY A CA 1
ATOM 1253 C C . GLY A 1 167 ? 32.760 -9.705 -45.240 1.00 48.81 167 GLY A C 1
ATOM 1254 O O . GLY A 1 167 ? 33.632 -10.438 -45.695 1.00 48.81 167 GLY A O 1
ATOM 1255 N N . SER A 1 168 ? 32.435 -8.553 -45.834 1.00 51.31 168 SER A N 1
ATOM 1256 C CA . SER A 1 168 ? 33.007 -8.072 -47.101 1.00 51.31 168 SER A CA 1
ATOM 1257 C C . SER A 1 168 ? 34.016 -6.942 -46.865 1.00 51.31 168 SER A C 1
ATOM 1259 O O . SER A 1 168 ? 33.743 -5.777 -47.144 1.00 51.31 168 SER A O 1
ATOM 1261 N N . GLY A 1 169 ? 35.197 -7.288 -46.348 1.00 54.75 169 GLY A N 1
ATOM 1262 C CA . GLY A 1 169 ? 36.337 -6.368 -46.246 1.00 54.75 169 GLY A CA 1
ATOM 1263 C C . GLY A 1 169 ? 36.180 -5.212 -45.243 1.00 54.75 169 GLY A C 1
ATOM 1264 O O . GLY A 1 169 ? 35.094 -4.805 -44.849 1.00 54.75 169 GLY A O 1
ATOM 1265 N N . VAL A 1 170 ? 37.312 -4.666 -44.801 1.00 46.47 170 VAL A N 1
ATOM 1266 C CA . VAL A 1 170 ? 37.417 -3.695 -43.690 1.00 46.47 170 VAL A CA 1
ATOM 1267 C C . VAL A 1 170 ? 36.931 -2.268 -44.006 1.00 46.47 170 VAL A C 1
ATOM 1269 O O . VAL A 1 170 ? 37.019 -1.404 -43.142 1.00 46.47 170 VAL A O 1
ATOM 1272 N N . ASN A 1 171 ? 36.393 -2.016 -45.208 1.00 49.00 171 ASN A N 1
ATOM 1273 C CA . ASN A 1 171 ? 36.086 -0.664 -45.703 1.00 49.00 171 ASN A CA 1
ATOM 1274 C C . ASN A 1 171 ? 34.605 -0.412 -46.054 1.00 49.00 171 ASN A C 1
ATOM 1276 O O . ASN A 1 171 ? 34.285 0.677 -46.524 1.00 49.00 171 ASN A O 1
ATOM 1280 N N . LEU A 1 172 ? 33.693 -1.368 -45.829 1.00 46.25 172 LEU A N 1
ATOM 1281 C CA . LEU A 1 172 ? 32.251 -1.163 -46.030 1.00 46.25 172 LEU A CA 1
ATOM 1282 C C . LEU A 1 172 ? 31.530 -0.990 -44.687 1.00 46.25 172 LEU A C 1
ATOM 1284 O O . LEU A 1 172 ? 31.332 -1.940 -43.934 1.00 46.25 172 LEU A O 1
ATOM 1288 N N . ILE A 1 173 ? 31.125 0.248 -44.404 1.00 46.81 173 ILE A N 1
ATOM 1289 C CA . ILE A 1 173 ? 30.227 0.609 -43.305 1.00 46.81 173 ILE A CA 1
ATOM 1290 C C . ILE A 1 173 ? 28.833 0.799 -43.914 1.00 46.81 173 ILE A C 1
ATOM 1292 O O . ILE A 1 173 ? 28.652 1.700 -44.727 1.00 46.81 173 ILE A O 1
ATOM 1296 N N . GLN A 1 174 ? 27.849 -0.020 -43.530 1.00 49.25 174 GLN A N 1
ATOM 1297 C CA . GLN A 1 174 ? 26.443 0.333 -43.751 1.00 49.25 174 GLN A CA 1
ATOM 1298 C C . GLN A 1 174 ? 25.984 1.242 -42.613 1.00 49.25 174 GLN A C 1
ATOM 1300 O O . GLN A 1 174 ? 26.123 0.881 -41.443 1.00 49.25 174 GLN A O 1
ATOM 1305 N N . THR A 1 175 ? 25.453 2.409 -42.969 1.00 47.84 175 THR A N 1
ATOM 1306 C CA . THR A 1 175 ? 24.853 3.358 -42.032 1.00 47.84 175 THR A CA 1
ATOM 1307 C C . THR A 1 175 ? 23.369 3.484 -42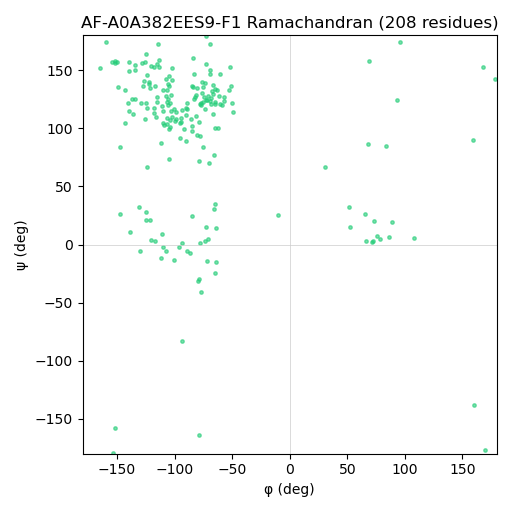.359 1.00 47.84 175 THR A C 1
ATOM 1309 O O . THR A 1 175 ? 23.009 3.798 -43.493 1.00 47.84 175 THR A O 1
ATOM 1312 N N . TYR A 1 176 ? 22.503 3.213 -41.385 1.00 48.81 176 TYR A N 1
ATOM 1313 C CA . TYR A 1 176 ? 21.055 3.327 -41.535 1.00 48.81 176 TYR A CA 1
ATOM 1314 C C . TYR A 1 176 ? 20.601 4.660 -40.942 1.00 48.81 176 TYR A C 1
ATOM 1316 O O . TYR A 1 176 ? 20.611 4.822 -39.727 1.00 48.81 176 TYR A O 1
ATOM 1324 N N . HIS A 1 177 ? 20.210 5.615 -41.788 1.00 49.12 177 HIS A N 1
ATOM 1325 C CA . HIS A 1 177 ? 19.580 6.859 -41.339 1.00 49.12 177 HIS A CA 1
ATOM 1326 C C . HIS A 1 177 ? 18.085 6.812 -41.656 1.00 49.12 177 HIS A C 1
ATOM 1328 O O . HIS A 1 177 ? 17.704 6.652 -42.816 1.00 49.12 177 HIS A O 1
ATOM 1334 N N . SER A 1 178 ? 17.230 7.014 -40.652 1.00 45.28 178 SER A N 1
ATOM 1335 C CA . SER A 1 178 ? 15.866 7.487 -40.889 1.00 45.28 178 SER A CA 1
ATOM 1336 C C . SER A 1 178 ? 15.877 9.000 -40.744 1.00 45.28 178 SER A C 1
ATOM 1338 O O . SER A 1 178 ? 15.948 9.503 -39.624 1.00 45.28 178 SER A O 1
ATOM 1340 N N . ASN A 1 179 ? 15.811 9.742 -41.846 1.00 43.38 179 ASN A N 1
ATOM 1341 C CA . ASN A 1 179 ? 15.559 11.171 -41.743 1.00 43.38 179 ASN A CA 1
ATOM 1342 C C . ASN A 1 179 ? 14.159 11.483 -42.267 1.00 43.38 179 ASN A C 1
ATOM 1344 O O . ASN A 1 179 ? 13.861 11.281 -43.440 1.00 43.38 179 ASN A O 1
ATOM 1348 N N . GLY A 1 180 ? 13.294 11.956 -41.366 1.00 43.53 180 GLY A N 1
ATOM 1349 C CA . GLY A 1 180 ? 12.003 12.553 -41.701 1.00 43.53 180 GLY A CA 1
ATOM 1350 C C . GLY A 1 180 ? 12.188 13.913 -42.372 1.00 43.53 180 GLY A C 1
ATOM 1351 O O . GLY A 1 180 ? 11.928 14.939 -41.746 1.00 43.53 180 GLY A O 1
ATOM 1352 N N . ASP A 1 181 ? 12.698 13.909 -43.600 1.00 45.38 181 ASP A N 1
ATOM 1353 C CA . ASP A 1 181 ? 12.594 15.008 -44.555 1.00 45.38 181 ASP A CA 1
ATOM 1354 C C . ASP A 1 181 ? 11.672 14.549 -45.695 1.00 45.38 181 ASP A C 1
ATOM 1356 O O . ASP A 1 181 ? 11.909 13.545 -46.367 1.00 45.38 181 ASP A O 1
ATOM 1360 N N . SER A 1 182 ? 10.570 15.272 -45.872 1.00 42.06 182 SER A N 1
ATOM 1361 C CA . SER A 1 182 ? 9.472 14.948 -46.789 1.00 42.06 182 SER A CA 1
ATOM 1362 C C . SER A 1 182 ? 9.802 15.097 -48.282 1.00 42.06 182 SER A C 1
ATOM 1364 O O . SER A 1 182 ? 8.922 14.918 -49.121 1.00 42.06 182 SER A O 1
ATOM 1366 N N . THR A 1 183 ? 11.047 15.412 -48.645 1.00 44.53 183 THR A N 1
ATOM 1367 C CA . THR A 1 183 ? 11.464 15.562 -50.050 1.00 44.53 183 THR A CA 1
ATOM 1368 C C . THR A 1 183 ? 11.959 14.270 -50.704 1.00 44.53 183 THR A C 1
ATOM 1370 O O . THR A 1 183 ? 12.171 14.244 -51.917 1.00 44.53 183 THR A O 1
ATOM 1373 N N . PHE A 1 184 ? 12.087 13.170 -49.957 1.00 42.06 184 PHE A N 1
ATOM 1374 C CA . PHE A 1 184 ? 12.579 11.906 -50.501 1.00 42.06 184 PHE A CA 1
ATOM 1375 C C . PHE A 1 184 ? 11.444 10.895 -50.693 1.00 42.06 184 PHE A C 1
ATOM 1377 O O . PHE A 1 184 ? 11.011 10.212 -49.766 1.00 42.06 184 PHE A O 1
ATOM 1384 N N . THR A 1 185 ? 10.952 10.779 -51.926 1.00 42.84 185 THR A N 1
ATOM 1385 C CA . THR A 1 185 ? 10.044 9.699 -52.322 1.00 42.84 185 THR A CA 1
ATOM 1386 C C . THR A 1 185 ? 10.759 8.356 -52.163 1.00 42.84 185 THR A C 1
ATOM 1388 O O . THR A 1 185 ? 11.586 7.987 -52.992 1.00 42.84 185 THR A O 1
ATOM 1391 N N . ALA A 1 186 ? 10.453 7.669 -51.062 1.00 48.06 186 ALA A N 1
ATOM 1392 C CA . ALA A 1 186 ? 10.541 6.225 -50.852 1.00 48.06 186 ALA A CA 1
ATOM 1393 C C . ALA A 1 186 ? 11.646 5.493 -51.629 1.00 48.06 186 ALA A C 1
ATOM 1395 O O . ALA A 1 186 ? 11.336 4.674 -52.483 1.00 48.06 186 ALA A O 1
ATOM 1396 N N . LYS A 1 187 ? 12.928 5.732 -51.331 1.00 47.31 187 LYS A N 1
ATOM 1397 C CA . LYS A 1 187 ? 14.003 4.854 -51.817 1.00 47.31 187 LYS A CA 1
ATOM 1398 C C . LYS A 1 187 ? 15.094 4.702 -50.768 1.00 47.31 187 LYS A C 1
ATOM 1400 O O . LYS A 1 187 ? 15.911 5.589 -50.548 1.00 47.31 187 LYS A O 1
ATOM 1405 N N . CYS A 1 188 ? 15.097 3.544 -50.123 1.00 47.16 188 CYS A N 1
ATOM 1406 C CA . CYS A 1 188 ? 16.273 3.006 -49.457 1.00 47.16 188 CYS A CA 1
ATOM 1407 C C . CYS A 1 188 ? 17.300 2.715 -50.562 1.00 47.16 188 CYS A C 1
ATOM 1409 O O . CYS A 1 188 ? 17.170 1.729 -51.285 1.00 47.16 188 CYS A O 1
ATOM 1411 N N . TYR A 1 189 ? 18.278 3.597 -50.756 1.00 46.75 189 TYR A N 1
ATOM 1412 C CA . TYR A 1 189 ? 19.349 3.357 -51.719 1.00 46.75 189 TYR A CA 1
ATOM 1413 C C . TYR A 1 189 ? 20.508 2.632 -51.035 1.00 46.75 189 TYR A C 1
ATOM 1415 O O . TYR A 1 189 ? 21.143 3.174 -50.134 1.00 46.75 189 TYR A O 1
ATOM 1423 N N . ASN A 1 190 ? 20.791 1.413 -51.495 1.00 48.47 190 ASN A N 1
ATOM 1424 C CA . ASN A 1 190 ? 22.069 0.750 -51.262 1.00 48.47 190 ASN A CA 1
ATOM 1425 C C . ASN A 1 190 ? 23.087 1.363 -52.238 1.00 48.47 190 ASN A C 1
ATOM 1427 O O . ASN A 1 190 ? 22.852 1.373 -53.447 1.00 48.47 190 ASN A O 1
ATOM 1431 N N . SER A 1 191 ? 24.172 1.941 -51.729 1.00 47.22 191 SER A N 1
ATOM 1432 C CA . SER A 1 191 ? 25.054 2.817 -52.509 1.00 47.22 191 SER A CA 1
ATOM 1433 C C . SER A 1 191 ? 26.020 2.101 -53.463 1.00 47.22 191 SER A C 1
ATOM 1435 O O . SER A 1 191 ? 26.766 2.796 -54.147 1.00 47.22 191 SER A O 1
ATOM 1437 N N . ASP A 1 192 ? 26.014 0.766 -53.568 1.00 46.38 192 ASP A N 1
ATOM 1438 C CA . ASP A 1 192 ? 26.976 0.042 -54.426 1.00 46.38 192 ASP A CA 1
ATOM 1439 C C . ASP A 1 192 ? 26.405 -0.566 -55.725 1.00 46.38 192 ASP A C 1
ATOM 1441 O O . ASP A 1 192 ? 27.164 -1.015 -56.581 1.00 46.38 192 ASP A O 1
ATOM 1445 N N . GLY A 1 193 ? 25.087 -0.516 -55.944 1.00 49.41 193 GLY A N 1
ATOM 1446 C CA . GLY A 1 193 ? 24.485 -0.913 -57.222 1.00 49.41 193 GLY A CA 1
ATOM 1447 C C . GLY A 1 193 ? 24.591 -2.400 -57.596 1.00 49.41 193 GLY A C 1
ATOM 1448 O O . GLY A 1 193 ? 24.094 -2.771 -58.662 1.00 49.41 193 GLY A O 1
ATOM 1449 N N . ALA A 1 194 ? 25.150 -3.273 -56.756 1.00 51.94 194 ALA A N 1
ATOM 1450 C CA . ALA A 1 194 ? 25.209 -4.702 -57.022 1.00 51.94 194 ALA A CA 1
ATOM 1451 C C . ALA A 1 194 ? 24.851 -5.508 -55.763 1.00 51.94 194 ALA A C 1
ATOM 1453 O O . ALA A 1 194 ? 25.613 -5.606 -54.814 1.00 51.94 194 ALA A O 1
ATOM 1454 N N . HIS A 1 195 ? 23.701 -6.185 -55.835 1.00 47.25 195 HIS A N 1
ATOM 1455 C CA . HIS A 1 195 ? 23.185 -7.201 -54.903 1.00 47.25 195 HIS A CA 1
ATOM 1456 C C . HIS A 1 195 ? 22.249 -6.724 -53.771 1.00 47.25 195 HIS A C 1
ATOM 1458 O O . HIS A 1 195 ? 22.578 -5.900 -52.924 1.00 47.25 195 HIS A O 1
ATOM 1464 N N . GLY A 1 196 ? 21.068 -7.362 -53.748 1.00 52.12 196 GLY A N 1
ATOM 1465 C CA . GLY A 1 196 ? 20.158 -7.459 -52.604 1.00 52.12 196 GLY A CA 1
ATOM 1466 C C . GLY A 1 196 ? 19.220 -6.272 -52.396 1.00 52.12 196 GLY A C 1
ATOM 1467 O O . GLY A 1 196 ? 19.487 -5.414 -51.563 1.00 52.12 196 GLY A O 1
ATOM 1468 N N . LEU A 1 197 ? 18.076 -6.253 -53.088 1.00 55.22 197 LEU A N 1
ATOM 1469 C CA . LEU A 1 197 ? 16.950 -5.400 -52.694 1.00 55.22 197 LEU A CA 1
ATOM 1470 C C . LEU A 1 197 ? 16.538 -5.775 -51.260 1.00 55.22 197 LEU A C 1
ATOM 1472 O O . LEU A 1 197 ? 16.157 -6.919 -51.003 1.00 55.22 197 LEU A O 1
ATOM 1476 N N . ILE A 1 198 ? 16.607 -4.827 -50.324 1.00 59.34 198 ILE A N 1
ATOM 1477 C CA . ILE A 1 198 ? 15.975 -4.975 -49.008 1.00 59.34 198 ILE A CA 1
ATOM 1478 C C . ILE A 1 198 ? 14.493 -5.240 -49.274 1.00 59.34 198 ILE A C 1
ATOM 1480 O O . ILE A 1 198 ? 13.872 -4.468 -49.985 1.00 59.34 198 ILE A O 1
ATOM 1484 N N . THR A 1 199 ? 13.927 -6.336 -48.774 1.00 61.88 199 THR A N 1
ATOM 1485 C CA . THR A 1 199 ? 12.488 -6.608 -48.911 1.00 61.88 199 THR A CA 1
ATOM 1486 C C . THR A 1 199 ? 11.794 -6.117 -47.652 1.00 61.88 199 THR A C 1
ATOM 1488 O O . THR A 1 199 ? 11.890 -6.761 -46.607 1.00 61.88 199 THR A O 1
ATOM 1491 N N . ILE A 1 200 ? 11.110 -4.979 -47.734 1.00 58.50 200 ILE A N 1
ATOM 1492 C CA . ILE A 1 200 ? 10.309 -4.462 -46.623 1.00 58.50 200 ILE A CA 1
ATOM 1493 C C . ILE A 1 200 ? 8.916 -5.056 -46.764 1.00 58.50 200 ILE A C 1
ATOM 1495 O O . ILE A 1 200 ? 8.280 -4.872 -47.799 1.00 58.50 200 ILE A O 1
ATOM 1499 N N . ARG A 1 201 ? 8.450 -5.776 -45.742 1.00 60.34 201 ARG A N 1
ATOM 1500 C CA . ARG A 1 201 ? 7.082 -6.298 -45.678 1.00 60.34 201 ARG A CA 1
ATOM 1501 C C . ARG A 1 201 ? 6.263 -5.526 -44.653 1.00 60.34 201 ARG A C 1
ATOM 1503 O O . ARG A 1 201 ? 6.794 -5.170 -43.604 1.00 60.34 201 ARG A O 1
ATOM 1510 N N . ASP A 1 202 ? 4.992 -5.283 -44.945 1.00 62.91 202 ASP A N 1
ATOM 1511 C CA . ASP A 1 202 ? 4.045 -4.827 -43.928 1.00 62.91 202 ASP A CA 1
ATOM 1512 C C . ASP A 1 202 ? 3.677 -5.964 -42.955 1.00 62.91 202 ASP A C 1
ATOM 1514 O O . ASP A 1 202 ? 4.123 -7.108 -43.083 1.00 62.91 202 ASP A O 1
ATOM 1518 N N . THR A 1 203 ? 2.830 -5.657 -41.973 1.00 51.09 203 THR A N 1
ATOM 1519 C CA . THR A 1 203 ? 2.318 -6.625 -40.992 1.00 51.09 203 THR A CA 1
ATOM 1520 C C . THR A 1 203 ? 1.451 -7.729 -41.603 1.00 51.09 203 THR A C 1
ATOM 1522 O O . THR A 1 203 ? 1.233 -8.747 -40.950 1.00 51.09 203 THR A O 1
ATOM 1525 N N . SER A 1 204 ? 0.990 -7.571 -42.850 1.00 58.28 204 SER A N 1
ATOM 1526 C CA . SER A 1 204 ? 0.311 -8.619 -43.623 1.00 58.28 204 SER A CA 1
ATOM 1527 C C . SER A 1 204 ? 1.283 -9.525 -44.393 1.00 58.28 204 SER A C 1
ATOM 1529 O O . SER A 1 204 ? 0.872 -10.536 -44.960 1.00 58.28 204 SER A O 1
ATOM 1531 N N . GLY A 1 205 ? 2.578 -9.192 -44.404 1.00 53.47 205 GLY A N 1
ATOM 1532 C CA . GLY A 1 205 ? 3.610 -9.896 -45.160 1.00 53.47 205 GLY A CA 1
ATOM 1533 C C . GLY A 1 205 ? 3.760 -9.416 -46.608 1.00 53.47 205 GLY A C 1
ATOM 1534 O O . GLY A 1 2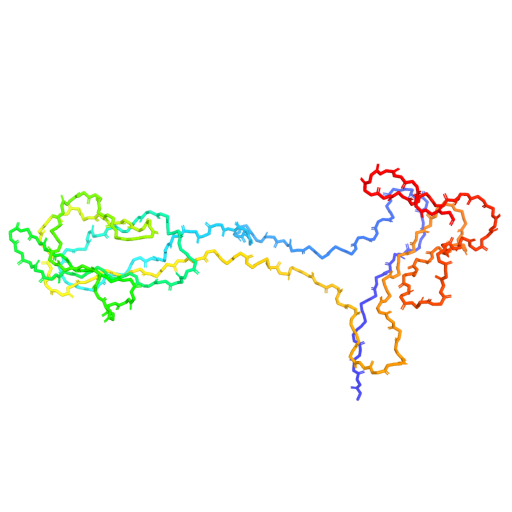05 ? 4.533 -10.012 -47.362 1.00 53.47 205 GLY A O 1
ATOM 1535 N N . THR A 1 206 ? 3.064 -8.350 -47.006 1.00 66.62 206 THR A N 1
ATOM 1536 C CA . THR A 1 206 ? 3.104 -7.800 -48.368 1.00 66.62 206 THR A CA 1
ATOM 1537 C C . THR A 1 206 ? 4.340 -6.929 -48.552 1.00 66.62 206 THR A C 1
ATOM 1539 O O . THR A 1 206 ? 4.647 -6.121 -47.683 1.00 66.62 206 THR A O 1
ATOM 1542 N N . ILE A 1 207 ? 5.060 -7.078 -49.671 1.00 74.56 207 ILE A N 1
ATOM 1543 C CA . ILE A 1 207 ? 6.232 -6.241 -49.983 1.00 74.56 207 ILE A CA 1
ATOM 1544 C C . ILE A 1 207 ? 5.763 -4.809 -50.260 1.00 74.56 207 ILE A C 1
ATOM 1546 O O . ILE A 1 207 ? 4.971 -4.591 -51.173 1.00 74.56 207 ILE A O 1
ATOM 1550 N N . VAL A 1 208 ? 6.258 -3.845 -49.485 1.00 64.69 208 VAL A N 1
ATOM 1551 C CA . VAL A 1 208 ? 5.836 -2.433 -49.541 1.00 64.69 208 VAL A CA 1
ATOM 1552 C C . VAL A 1 208 ? 6.889 -1.490 -50.106 1.00 64.69 208 VAL A C 1
ATOM 1554 O O . VAL A 1 208 ? 6.622 -0.300 -50.253 1.00 64.69 208 VAL A O 1
ATOM 1557 N N . ASN A 1 209 ? 8.076 -1.990 -50.443 1.00 65.25 209 ASN A N 1
ATOM 1558 C CA . ASN A 1 209 ? 9.066 -1.198 -51.156 1.00 65.25 209 ASN A CA 1
ATOM 1559 C C . ASN A 1 209 ? 9.119 -1.601 -52.637 1.00 65.25 209 ASN A C 1
ATOM 1561 O O . ASN A 1 209 ? 9.712 -2.611 -53.012 1.00 65.25 209 ASN A O 1
ATOM 1565 N N . THR A 1 210 ? 8.480 -0.783 -53.469 1.00 54.75 210 THR A N 1
ATOM 1566 C CA . THR A 1 210 ? 8.736 -0.691 -54.914 1.00 54.75 210 THR A CA 1
ATOM 1567 C C . THR A 1 210 ?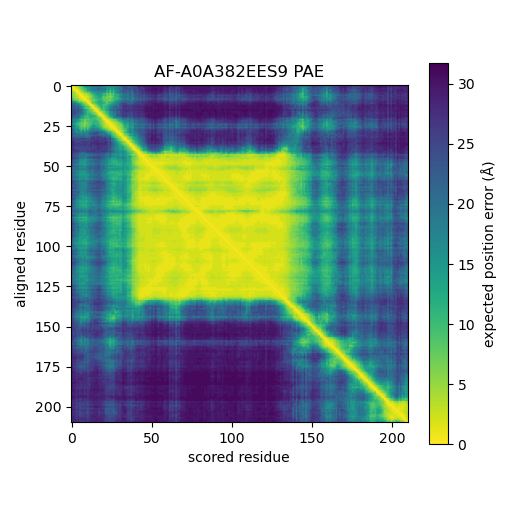 9.472 0.599 -55.213 1.00 54.75 210 THR A C 1
ATOM 1569 O O . THR A 1 210 ? 8.956 1.647 -54.760 1.00 54.75 210 THR A O 1
#

Secondary structure (DSSP, 8-state):
----------PPP----TT---------PPPPSS--TT----EEPPPEEESSS---EEEES----SS--EEEEEEEE-SSS-EEEEESBTTSS-SEEEEEP-SS-EE-STT-EEEES-SS---TT-EEEEEEE-----------------SSS-------------SS-TT----------TT--S----TTSSS-----B-TTS-B---

Organism: NCBI:txid408172

Radius of gyration: 32.37 Å; Cα contacts (8 Å, |Δi|>4): 291; chains: 1; bounding box: 67×43×84 Å

Foldseek 3Di:
DDDDDDDDDDDDDDDPDPPDDDPDPDLDDDDDPDDDLVPPQFWWDDKDKDADWDDFKDKDWGQADQDKWKKKWFFADADPFTWIWMDRHNPPDTPDGRHTQDQDWDDDDRTIIMGGNDRHTGDHGIMMMIITDHRDPDDDCSDDPDQDDPDDDDDDGRADFDFDDPVDDDPDTDGDDDDPDPPDDQDPDDPPPDDDDDFDADPVRHGDHD

Sequence (210 aa):
MIARDTLTIQNHTEGDGAAARLTNIAFQGWSDGEDSANDYFQGFASTTFTGSGLNDLTYSGNYNSTTVRTYRVKIDAAAATDTYTWSDDGGSTWEATGVAITGSAQELNNGIVITFAATTGHTLNEYWEITTIITTTAMHKLGEIVVDHEGTSADDKGEMVVKTNNGSGVNLIQTYHSNGDSTFTAKCYNSDGAHGLITIRDTSGTIVNT

Nearest PDB structures (foldseek):
  6svk-assembly1_A  TM=2.402E-01  e=9.461E-01  Homo sapiens
  4pji-assembly1_H  TM=2.702E-01  e=3.736E+00  Homo sapiens
  8r6x-assembly1_A  TM=1.297E-01  e=6.441E-01  Coxsackievirus A6
  7c4w-assembly1_A  TM=1.119E-01  e=3.718E-01  Coxsackievirus A10
  3skn-assembly1_B  TM=2.594E-01  e=5.489E+00  Homo sapiens